Protein AF-0000000079908686 (afdb_homodimer)

Radius of gyration: 32.27 Å; Cα contacts (8 Å, |Δi|>4): 290; chains: 2; bounding box: 65×98×74 Å

Structure (mmCIF, N/CA/C/O backbone):
data_AF-0000000079908686-model_v1
#
loop_
_entity.id
_entity.type
_entity.pdbx_description
1 polymer 'Protein UXT'
#
loop_
_atom_site.group_PDB
_atom_site.id
_atom_site.type_symbol
_atom_site.label_atom_id
_atom_site.label_alt_id
_atom_site.label_comp_id
_atom_site.label_asym_id
_atom_site.label_entity_id
_atom_site.label_seq_id
_atom_site.pdbx_PDB_ins_code
_atom_site.Cartn_x
_atom_site.Cartn_y
_atom_site.Cartn_z
_atom_site.occupancy
_atom_site.B_iso_or_equiv
_atom_site.auth_seq_id
_atom_site.auth_comp_id
_atom_site.auth_asym_id
_atom_site.auth_atom_id
_atom_site.pdbx_PDB_model_num
ATOM 1 N N . MET A 1 1 ? -21 40.406 8.812 1 59.25 1 MET A N 1
ATOM 2 C CA . MET A 1 1 ? -20.359 40.062 7.547 1 59.25 1 MET A CA 1
ATOM 3 C C . MET A 1 1 ? -19.328 38.969 7.746 1 59.25 1 MET A C 1
ATOM 5 O O . MET A 1 1 ? -19.344 37.969 7.023 1 59.25 1 MET A O 1
ATOM 9 N N . TYR A 1 2 ? -18.578 39.125 8.758 1 63.78 2 TYR A N 1
ATOM 10 C CA . TYR A 1 2 ? -17.516 38.156 9.008 1 63.78 2 TYR A CA 1
ATOM 11 C C . TYR A 1 2 ? -18.094 36.781 9.344 1 63.78 2 TYR A C 1
ATOM 13 O O . TYR A 1 2 ? -17.594 35.75 8.875 1 63.78 2 TYR A O 1
ATOM 21 N N . SER A 1 3 ? -19.141 36.844 10.109 1 70.06 3 SER A N 1
ATOM 22 C CA . SER A 1 3 ? -19.75 35.594 10.547 1 70.06 3 SER A CA 1
ATOM 23 C C . SER A 1 3 ? -20.359 34.812 9.375 1 70.06 3 SER A C 1
ATOM 25 O O . SER A 1 3 ? -20.266 33.594 9.32 1 70.06 3 SER A O 1
ATOM 27 N N . VAL A 1 4 ? -20.859 35.562 8.406 1 69.38 4 VAL A N 1
ATOM 28 C CA . VAL A 1 4 ? -21.469 34.969 7.227 1 69.38 4 VAL A CA 1
ATOM 29 C C . VAL A 1 4 ? -20.406 34.344 6.34 1 69.38 4 VAL A C 1
ATOM 31 O O . VAL A 1 4 ? -20.594 33.25 5.805 1 69.38 4 VAL A O 1
ATOM 34 N N . LEU A 1 5 ? -19.297 35.062 6.312 1 71 5 LEU A N 1
ATOM 35 C CA . LEU A 1 5 ? -18.203 34.562 5.508 1 71 5 LEU A CA 1
ATOM 36 C C . LEU A 1 5 ? -17.656 33.281 6.086 1 71 5 LEU A C 1
ATOM 38 O O . LEU A 1 5 ? -17.359 32.312 5.344 1 71 5 LEU A O 1
ATOM 42 N N . VAL A 1 6 ? -17.625 33.281 7.383 1 74.12 6 VAL A N 1
ATOM 43 C CA . VAL A 1 6 ? -17.125 32.125 8.07 1 74.12 6 VAL A CA 1
ATOM 44 C C . VAL A 1 6 ? -18.078 30.938 7.863 1 74.12 6 VAL A C 1
ATOM 46 O O . VAL A 1 6 ? -17.641 29.812 7.602 1 74.12 6 VAL A O 1
ATOM 49 N N . LYS A 1 7 ? -19.328 31.203 7.977 1 74.75 7 LYS A N 1
ATOM 50 C CA . LYS A 1 7 ? -20.344 30.156 7.777 1 74.75 7 LYS A CA 1
ATOM 51 C C . LYS A 1 7 ? -20.297 29.625 6.352 1 74.75 7 LYS A C 1
ATOM 53 O O . LYS A 1 7 ? -20.406 28.406 6.137 1 74.75 7 LYS A O 1
ATOM 58 N N . ASP A 1 8 ? -20.078 30.531 5.477 1 79.06 8 ASP A N 1
ATOM 59 C CA . ASP A 1 8 ? -20 30.141 4.074 1 79.06 8 ASP A CA 1
ATOM 60 C C . ASP A 1 8 ? -18.797 29.234 3.828 1 79.06 8 ASP A C 1
ATOM 62 O O . ASP A 1 8 ? -18.906 28.219 3.143 1 79.06 8 ASP A O 1
ATOM 66 N N . LEU A 1 9 ? -17.781 29.641 4.488 1 84.19 9 LEU A N 1
ATOM 67 C CA . LEU A 1 9 ? -16.562 28.859 4.336 1 84.19 9 LEU A CA 1
ATOM 68 C C . LEU A 1 9 ? -16.75 27.453 4.914 1 84.19 9 LEU A C 1
ATOM 70 O O . LEU A 1 9 ? -16.297 26.469 4.328 1 84.19 9 LEU A O 1
ATOM 74 N N . THR A 1 10 ? -17.484 27.391 6.008 1 88.94 10 THR A N 1
ATOM 75 C CA . THR A 1 10 ? -17.734 26.109 6.652 1 88.94 10 THR A CA 1
ATOM 76 C C . THR A 1 10 ? -18.578 25.203 5.75 1 88.94 10 THR A C 1
ATOM 78 O O . THR A 1 10 ? -18.312 24 5.633 1 88.94 10 THR A O 1
ATOM 81 N N . TRP A 1 11 ? -19.516 25.75 5.047 1 89.19 11 TRP A N 1
ATOM 82 C CA . TRP A 1 11 ? -20.375 25 4.148 1 89.19 11 TRP A CA 1
ATOM 83 C C . TRP A 1 11 ? -19.609 24.516 2.922 1 89.19 11 TRP A C 1
ATOM 85 O O . TRP A 1 11 ? -19.797 23.391 2.465 1 89.19 11 TRP A O 1
ATOM 95 N N . ILE A 1 12 ? -18.781 25.359 2.516 1 87.88 12 ILE A N 1
ATOM 96 C CA . ILE A 1 12 ? -17.969 25.016 1.354 1 87.88 12 ILE A CA 1
ATOM 97 C C . ILE A 1 12 ? -17.031 23.859 1.706 1 87.88 12 ILE A C 1
ATOM 99 O O . ILE A 1 12 ? -16.906 22.891 0.94 1 87.88 12 ILE A O 1
ATOM 103 N N . LEU A 1 13 ? -16.469 23.938 2.918 1 91.38 13 LEU A N 1
ATOM 104 C CA . LEU A 1 13 ? -15.594 22.875 3.377 1 91.38 13 LEU A CA 1
ATOM 105 C C . LEU A 1 13 ? -16.375 21.578 3.555 1 91.38 13 LEU A C 1
ATOM 107 O O . LEU A 1 13 ? -15.867 20.5 3.232 1 91.38 13 LEU A O 1
ATOM 111 N N . ARG A 1 14 ? -17.578 21.75 4.023 1 93 14 ARG A N 1
ATOM 112 C CA . ARG A 1 14 ? -18.422 20.562 4.191 1 93 14 ARG A CA 1
ATOM 113 C C . ARG A 1 14 ? -18.734 19.922 2.846 1 93 14 ARG A C 1
ATOM 115 O O . ARG A 1 14 ? -18.672 18.703 2.705 1 93 14 ARG A O 1
ATOM 122 N N . ALA A 1 15 ? -19.031 20.703 1.88 1 92.88 15 ALA A N 1
ATOM 123 C CA . ALA A 1 15 ? -19.312 20.203 0.536 1 92.88 15 ALA A CA 1
ATOM 124 C C . ALA A 1 15 ? -18.094 19.469 -0.041 1 92.88 15 ALA A C 1
ATOM 126 O O . ALA A 1 15 ? -18.234 18.422 -0.666 1 92.88 15 ALA A O 1
ATOM 127 N N . GLN A 1 16 ? -16.984 20.016 0.271 1 93.88 16 GLN A N 1
ATOM 128 C CA . GLN A 1 16 ? -15.742 19.406 -0.21 1 93.88 16 GLN A CA 1
ATOM 129 C C . GLN A 1 16 ? -15.508 18.047 0.442 1 93.88 16 GLN A C 1
ATOM 131 O O . GLN A 1 16 ? -15.086 17.109 -0.223 1 93.88 16 GLN A O 1
ATOM 136 N N . LYS A 1 17 ? -15.758 18.016 1.697 1 96.31 17 LYS A N 1
ATOM 137 C CA . LYS A 1 17 ? -15.602 16.75 2.416 1 96.31 17 LYS A CA 1
ATOM 138 C C . LYS A 1 17 ? -16.516 15.68 1.848 1 96.31 17 LYS A C 1
ATOM 140 O O . LYS A 1 17 ? -16.125 14.523 1.717 1 96.31 17 LYS A O 1
ATOM 145 N N . VAL A 1 18 ? -17.703 16.047 1.497 1 96.25 18 VAL A N 1
ATOM 146 C CA . VAL A 1 18 ? -18.688 15.125 0.926 1 96.25 18 VAL A CA 1
ATOM 147 C C . VAL A 1 18 ? -18.188 14.633 -0.435 1 96.25 18 VAL A C 1
ATOM 149 O O . VAL A 1 18 ? -18.281 13.445 -0.74 1 96.25 18 VAL A O 1
ATOM 152 N N . LEU A 1 19 ? -17.672 15.484 -1.183 1 95.19 19 LEU A N 1
ATOM 153 C CA . LEU A 1 19 ? -17.156 15.133 -2.502 1 95.19 19 LEU A CA 1
ATOM 154 C C . LEU A 1 19 ? -15.93 14.227 -2.385 1 95.19 19 LEU A C 1
ATOM 156 O O . LEU A 1 19 ? -15.773 13.289 -3.174 1 95.19 19 LEU A O 1
ATOM 160 N N . ASP A 1 20 ? -15.125 14.531 -1.376 1 97 20 ASP A N 1
ATOM 161 C CA . ASP A 1 20 ? -13.977 13.664 -1.124 1 97 20 ASP A CA 1
ATOM 162 C C . ASP A 1 20 ? -14.422 12.25 -0.774 1 97 20 ASP A C 1
ATOM 164 O O . ASP A 1 20 ? -13.82 11.273 -1.229 1 97 20 ASP A O 1
ATOM 168 N N . HIS A 1 21 ? -15.406 12.211 -0.009 1 97.31 21 HIS A N 1
ATOM 169 C CA . HIS A 1 21 ? -15.953 10.906 0.357 1 97.31 21 HIS A CA 1
ATOM 170 C C . HIS A 1 21 ? -16.5 10.172 -0.865 1 97.31 21 HIS A C 1
ATOM 172 O O . HIS A 1 21 ? -16.234 8.984 -1.043 1 97.31 21 HIS A O 1
ATOM 178 N N . ARG A 1 22 ? -17.188 10.891 -1.655 1 97.06 22 ARG A N 1
ATOM 179 C CA . ARG A 1 22 ? -17.734 10.32 -2.883 1 97.06 22 ARG A CA 1
ATOM 180 C C . ARG A 1 22 ? -16.609 9.773 -3.773 1 97.06 22 ARG A C 1
ATOM 182 O O . ARG A 1 22 ? -16.75 8.688 -4.344 1 97.06 22 ARG A O 1
ATOM 189 N N . ASP A 1 23 ? -15.57 10.477 -3.906 1 96.75 23 ASP A N 1
ATOM 190 C CA . ASP A 1 23 ? -14.438 10.062 -4.727 1 96.75 23 ASP A CA 1
ATOM 191 C C . ASP A 1 23 ? -13.82 8.773 -4.191 1 96.75 23 ASP A C 1
ATOM 193 O O . ASP A 1 23 ? -13.414 7.902 -4.965 1 96.75 23 ASP A O 1
ATOM 197 N N . LYS A 1 24 ? -13.75 8.672 -2.893 1 97.94 24 LYS A N 1
ATOM 198 C CA . LYS A 1 24 ? -13.258 7.434 -2.291 1 97.94 24 LYS A CA 1
ATOM 199 C C . LYS A 1 24 ? -14.148 6.25 -2.652 1 97.94 24 LYS A C 1
ATOM 201 O O . LYS A 1 24 ? -13.664 5.148 -2.896 1 97.94 24 LYS A O 1
ATOM 206 N N . VAL A 1 25 ? -15.383 6.484 -2.732 1 97.75 25 VAL A N 1
ATOM 207 C CA . VAL A 1 25 ? -16.344 5.449 -3.105 1 97.75 25 VAL A CA 1
ATOM 208 C C . VAL A 1 25 ? -16.125 5.035 -4.559 1 97.75 25 VAL A C 1
ATOM 210 O O . VAL A 1 25 ? -16.125 3.844 -4.879 1 97.75 25 VAL A O 1
ATOM 213 N N . TYR A 1 26 ? -15.859 5.984 -5.375 1 96.56 26 TYR A N 1
ATOM 214 C CA . TYR A 1 26 ? -15.594 5.699 -6.781 1 96.56 26 TYR A CA 1
ATOM 215 C C . TYR A 1 26 ? -14.32 4.875 -6.941 1 96.56 26 TYR A C 1
ATOM 217 O O . TYR A 1 26 ? -14.25 3.992 -7.801 1 96.56 26 TYR A O 1
ATOM 225 N N . GLU A 1 27 ? -13.422 5.184 -6.145 1 97.44 27 GLU A N 1
ATOM 226 C CA . GLU A 1 27 ? -12.188 4.402 -6.172 1 97.44 27 GLU A CA 1
ATOM 227 C C . GLU A 1 27 ? -12.453 2.939 -5.82 1 97.44 27 GLU A C 1
ATOM 229 O O . GLU A 1 27 ? -11.914 2.033 -6.457 1 97.44 27 GLU A O 1
ATOM 234 N N . GLN A 1 28 ? -13.266 2.754 -4.844 1 97.25 28 GLN A N 1
ATOM 235 C CA . GLN A 1 28 ? -13.633 1.397 -4.445 1 97.25 28 GLN A CA 1
ATOM 236 C C . GLN A 1 28 ? -14.398 0.687 -5.559 1 97.25 28 GLN A C 1
ATOM 238 O O . GLN A 1 28 ? -14.133 -0.478 -5.859 1 97.25 28 GLN A O 1
ATOM 243 N N . LEU A 1 29 ? -15.258 1.367 -6.168 1 97.69 29 LEU A N 1
ATOM 244 C CA . LEU A 1 29 ? -16.047 0.799 -7.254 1 97.69 29 LEU A CA 1
ATOM 245 C C . LEU A 1 29 ? -15.148 0.366 -8.406 1 97.69 29 LEU A C 1
ATOM 247 O O . LEU A 1 29 ? -15.359 -0.689 -9.008 1 97.69 29 LEU A O 1
ATOM 251 N N . ALA A 1 30 ? -14.188 1.176 -8.633 1 97.5 30 ALA A N 1
ATOM 252 C CA . ALA A 1 30 ? -13.242 0.849 -9.695 1 97.5 30 ALA A CA 1
ATOM 253 C C . ALA A 1 30 ? -12.492 -0.442 -9.383 1 97.5 30 ALA A C 1
ATOM 255 O O . ALA A 1 30 ? -12.266 -1.268 -10.273 1 97.5 30 ALA A O 1
ATOM 256 N N . LYS A 1 31 ? -12.164 -0.636 -8.203 1 97.44 31 LYS A N 1
ATOM 257 C CA . LYS A 1 31 ? -11.461 -1.848 -7.793 1 97.44 31 LYS A CA 1
ATOM 258 C C . LYS A 1 31 ? -12.352 -3.078 -7.949 1 97.44 31 LYS A C 1
ATOM 260 O O . LYS A 1 31 ? -11.891 -4.125 -8.414 1 97.44 31 LYS A O 1
ATOM 265 N N . TYR A 1 32 ? -13.539 -2.92 -7.625 1 97.5 32 TYR A N 1
ATOM 266 C CA . TYR A 1 32 ? -14.469 -4.039 -7.758 1 97.5 32 TYR A CA 1
ATOM 267 C C . TYR A 1 32 ? -14.719 -4.367 -9.227 1 97.5 32 TYR A C 1
ATOM 269 O O . TYR A 1 32 ? -14.906 -5.535 -9.586 1 97.5 32 TYR A O 1
ATOM 277 N N . LEU A 1 33 ? -14.781 -3.375 -10.031 1 97.38 33 LEU A N 1
ATOM 278 C CA . LEU A 1 33 ? -14.938 -3.604 -11.461 1 97.38 33 LEU A CA 1
ATOM 279 C C . LEU A 1 33 ? -13.75 -4.379 -12.023 1 97.38 33 LEU A C 1
ATOM 281 O O . LEU A 1 33 ? -13.93 -5.309 -12.812 1 97.38 33 LEU A O 1
ATOM 285 N N . GLN A 1 34 ? -12.594 -4.004 -11.633 1 96.62 34 GLN A N 1
ATOM 286 C CA . GLN A 1 34 ? -11.391 -4.719 -12.055 1 96.62 34 GLN A CA 1
ATOM 287 C C . GLN A 1 34 ? -11.43 -6.176 -11.609 1 96.62 34 GLN A C 1
ATOM 289 O O . GLN A 1 34 ? -11.117 -7.078 -12.391 1 96.62 34 GLN A O 1
ATOM 294 N N . LEU A 1 35 ? -11.836 -6.352 -10.383 1 96.56 35 LEU A N 1
ATOM 295 C CA . LEU A 1 35 ? -11.93 -7.699 -9.836 1 96.56 35 LEU A CA 1
ATOM 296 C C . LEU A 1 35 ? -12.945 -8.531 -10.617 1 96.56 35 LEU A C 1
ATOM 298 O O . LEU A 1 35 ? -12.695 -9.695 -10.922 1 96.56 35 LEU A O 1
ATOM 302 N N . ARG A 1 36 ? -14.055 -7.953 -10.93 1 96.81 36 ARG A N 1
ATOM 303 C CA . ARG A 1 36 ? -15.078 -8.625 -11.711 1 96.81 36 ARG A CA 1
ATOM 304 C C . ARG A 1 36 ? -14.523 -9.125 -13.039 1 96.81 36 ARG A C 1
ATOM 306 O O . ARG A 1 36 ? -14.734 -10.273 -13.422 1 96.81 36 ARG A O 1
ATOM 313 N N . ASN A 1 37 ? -13.789 -8.281 -13.703 1 95.5 37 ASN A N 1
ATOM 314 C CA . ASN A 1 37 ? -13.18 -8.641 -14.977 1 95.5 37 ASN A CA 1
ATOM 315 C C . ASN A 1 37 ? -12.219 -9.812 -14.836 1 95.5 37 ASN A C 1
ATOM 317 O O . ASN A 1 37 ? -12.188 -10.711 -15.68 1 95.5 37 ASN A O 1
ATOM 321 N N . VAL A 1 38 ? -11.477 -9.789 -13.758 1 91.75 38 VAL A N 1
ATOM 322 C CA . VAL A 1 38 ? -10.5 -10.852 -13.516 1 91.75 38 VAL A CA 1
ATOM 323 C C . VAL A 1 38 ? -11.227 -12.18 -13.289 1 91.75 38 VAL A C 1
ATOM 325 O O . VAL A 1 38 ? -10.836 -13.203 -13.859 1 91.75 38 VAL A O 1
ATOM 328 N N . ILE A 1 39 ? -12.266 -12.164 -12.539 1 93 39 ILE A N 1
ATOM 329 C CA . ILE A 1 39 ? -12.992 -13.383 -12.211 1 93 39 ILE A CA 1
ATOM 330 C C . ILE A 1 39 ? -13.695 -13.914 -13.453 1 93 39 ILE A C 1
ATOM 332 O O . ILE A 1 39 ? -13.742 -15.125 -13.672 1 93 39 ILE A O 1
ATOM 336 N N . GLU A 1 40 ? -14.18 -13.07 -14.242 1 93.12 40 GLU A N 1
ATOM 337 C CA . GLU A 1 40 ? -14.812 -13.484 -15.492 1 93.12 40 GLU A CA 1
ATOM 338 C C . GLU A 1 40 ? -13.805 -14.164 -16.422 1 93.12 40 GLU A C 1
ATOM 340 O O . GLU A 1 40 ? -14.133 -15.141 -17.094 1 93.12 40 GLU A O 1
ATOM 345 N N . ARG A 1 41 ? -12.609 -13.664 -16.391 1 88.94 41 ARG A N 1
ATOM 346 C CA . ARG A 1 41 ? -11.547 -14.297 -17.172 1 88.94 41 ARG A CA 1
ATOM 347 C C . ARG A 1 41 ? -11.211 -15.68 -16.625 1 88.94 41 ARG A C 1
ATOM 349 O O . ARG A 1 41 ? -10.953 -16.609 -17.375 1 88.94 41 ARG A O 1
ATOM 356 N N . LEU A 1 42 ? -11.266 -15.75 -15.305 1 87.44 42 LEU A N 1
ATOM 357 C CA . LEU A 1 42 ? -11.016 -17.031 -14.656 1 87.44 42 LEU A CA 1
ATOM 358 C C . LEU A 1 42 ? -12.062 -18.062 -15.062 1 87.44 42 LEU A C 1
ATOM 360 O O . LEU A 1 42 ? -11.758 -19.25 -15.203 1 87.44 42 LEU A O 1
ATOM 364 N N . GLN A 1 43 ? -13.227 -17.625 -15.289 1 88.06 43 GLN A N 1
ATOM 365 C CA . GLN A 1 43 ? -14.32 -18.516 -15.656 1 88.06 43 GLN A CA 1
ATOM 366 C C . GLN A 1 43 ? -14.141 -19.047 -17.078 1 88.06 43 GLN A C 1
ATOM 368 O O . GLN A 1 43 ? -14.562 -20.172 -17.391 1 88.06 43 GLN A O 1
ATOM 373 N N . GLU A 1 44 ? -13.523 -18.266 -17.875 1 85.88 44 GLU A N 1
ATOM 374 C CA . GLU A 1 44 ? -13.438 -18.578 -19.297 1 85.88 44 GLU A CA 1
ATOM 375 C C . GLU A 1 44 ? -12.172 -19.359 -19.609 1 85.88 44 GLU A C 1
ATOM 377 O O . GLU A 1 44 ? -12.125 -20.125 -20.578 1 85.88 44 GLU A O 1
ATOM 382 N N . ALA A 1 45 ? -11.18 -19.156 -18.766 1 76.06 45 ALA A N 1
ATOM 383 C CA . ALA A 1 45 ? -9.867 -19.703 -19.094 1 76.06 45 ALA A CA 1
ATOM 384 C C . ALA A 1 45 ? -9.602 -21 -18.344 1 76.06 45 ALA A C 1
ATOM 386 O O . ALA A 1 45 ? -10.203 -21.25 -17.297 1 76.06 45 ALA A O 1
ATOM 387 N N . LYS A 1 46 ? -8.828 -21.875 -19.016 1 75.06 46 LYS A N 1
ATOM 388 C CA . LYS A 1 46 ? -8.297 -23.016 -18.281 1 75.06 46 LYS A CA 1
ATOM 389 C C . LYS A 1 46 ? -7.281 -22.562 -17.234 1 75.06 46 LYS A C 1
ATOM 391 O O . LYS A 1 46 ? -6.523 -21.625 -17.453 1 75.06 46 LYS A O 1
ATOM 396 N N . PRO A 1 47 ? -7.426 -23.172 -16.047 1 65.56 47 PRO A N 1
ATOM 397 C CA . PRO A 1 47 ? -6.5 -22.812 -14.977 1 65.56 47 PRO A CA 1
ATOM 398 C C . PRO A 1 47 ? -5.051 -22.75 -15.445 1 65.56 47 PRO A C 1
ATOM 400 O O . PRO A 1 47 ? -4.309 -21.844 -15.031 1 65.56 47 PRO A O 1
ATOM 403 N N . SER A 1 48 ? -4.664 -23.656 -16.297 1 66 48 SER A N 1
ATOM 404 C CA . SER A 1 48 ? -3.279 -23.75 -16.75 1 66 48 SER A CA 1
ATOM 405 C C . SER A 1 48 ? -2.904 -22.562 -17.641 1 66 48 SER A C 1
ATOM 407 O O . SER A 1 48 ? -1.722 -22.312 -17.875 1 66 48 SER A O 1
ATOM 409 N N . GLU A 1 49 ? -3.887 -21.828 -17.906 1 67.88 49 GLU A N 1
ATOM 410 C CA . GLU A 1 49 ? -3.672 -20.75 -18.875 1 67.88 49 GLU A CA 1
ATOM 411 C C . GLU A 1 49 ? -3.623 -19.391 -18.172 1 67.88 49 GLU A C 1
ATOM 413 O O . GLU A 1 49 ? -3.367 -18.359 -18.812 1 67.88 49 GLU A O 1
ATOM 418 N N . LEU A 1 50 ? -3.791 -19.516 -16.938 1 79.75 50 LEU A N 1
ATOM 419 C CA . LEU A 1 50 ? -3.844 -18.234 -16.234 1 79.75 50 LEU A CA 1
ATOM 420 C C . LEU A 1 50 ? -2.561 -17.984 -15.453 1 79.75 50 LEU A C 1
ATOM 422 O O . LEU A 1 50 ? -2.402 -18.5 -14.344 1 79.75 50 LEU A O 1
ATOM 426 N N . TYR A 1 51 ? -1.705 -17.172 -16.125 1 82.12 51 TYR A N 1
ATOM 427 C CA . TYR A 1 51 ? -0.426 -16.812 -15.531 1 82.12 51 TYR A CA 1
ATOM 428 C C . TYR A 1 51 ? -0.561 -15.555 -14.68 1 82.12 51 TYR A C 1
ATOM 430 O O . TYR A 1 51 ? -1.246 -14.602 -15.062 1 82.12 51 TYR A O 1
ATOM 438 N N . MET A 1 52 ? -0.037 -15.711 -13.477 1 84.62 52 MET A N 1
ATOM 439 C CA . MET A 1 52 ? -0.031 -14.555 -12.586 1 84.62 52 MET A CA 1
ATOM 440 C C . MET A 1 52 ? 1.336 -14.383 -11.93 1 84.62 52 MET A C 1
ATOM 442 O O . MET A 1 52 ? 2.094 -15.344 -11.797 1 84.62 52 MET A O 1
ATOM 446 N N . GLN A 1 53 ? 1.557 -13.141 -11.688 1 84.69 53 GLN A N 1
ATOM 447 C CA . GLN A 1 53 ? 2.803 -12.867 -10.977 1 84.69 53 GLN A CA 1
ATOM 448 C C . GLN A 1 53 ? 2.545 -12.586 -9.5 1 84.69 53 GLN A C 1
ATOM 450 O O . GLN A 1 53 ? 1.608 -11.859 -9.156 1 84.69 53 GLN A O 1
ATOM 455 N N . VAL A 1 54 ? 3.348 -13.25 -8.695 1 88 54 VAL A N 1
ATOM 456 C CA . VAL A 1 54 ? 3.277 -13.031 -7.254 1 88 54 VAL A CA 1
ATOM 457 C C . VAL A 1 54 ? 4.438 -12.148 -6.801 1 88 54 VAL A C 1
ATOM 459 O O . VAL A 1 54 ? 5.594 -12.406 -7.152 1 88 54 VAL A O 1
ATOM 462 N N . ASP A 1 55 ? 4.004 -11.172 -6.07 1 90.75 55 ASP A N 1
ATOM 463 C CA . ASP A 1 55 ? 5 -10.281 -5.488 1 90.75 55 ASP A CA 1
ATOM 464 C C . ASP A 1 55 ? 5.629 -10.891 -4.242 1 90.75 55 ASP A C 1
ATOM 466 O O . ASP A 1 55 ? 4.945 -11.125 -3.244 1 90.75 55 ASP A O 1
ATOM 470 N N . LEU A 1 56 ? 6.918 -11.102 -4.305 1 90.25 56 LEU A N 1
ATOM 471 C CA . LEU A 1 56 ? 7.629 -11.688 -3.174 1 90.25 56 LEU A CA 1
ATOM 472 C C . LEU A 1 56 ? 8.141 -10.602 -2.23 1 90.25 56 LEU A C 1
ATOM 474 O O . LEU A 1 56 ? 8.648 -10.906 -1.146 1 90.25 56 LEU A O 1
ATOM 478 N N . GLY A 1 57 ? 8.031 -9.398 -2.729 1 91.88 57 GLY A N 1
ATOM 479 C CA . GLY A 1 57 ? 8.602 -8.273 -1.996 1 91.88 57 GLY A CA 1
ATOM 480 C C . GLY A 1 57 ? 9.867 -7.727 -2.627 1 91.88 57 GLY A C 1
ATOM 481 O O . GLY A 1 57 ? 10.516 -8.414 -3.422 1 91.88 57 GLY A O 1
ATOM 482 N N . CYS A 1 58 ? 10.109 -6.422 -2.314 1 94.25 58 CYS A N 1
ATOM 483 C CA . CYS A 1 58 ? 11.336 -5.777 -2.754 1 94.25 58 CYS A CA 1
ATOM 484 C C . CYS A 1 58 ? 11.438 -5.766 -4.273 1 94.25 58 CYS A C 1
ATOM 486 O O . CYS A 1 58 ? 12.531 -5.898 -4.832 1 94.25 58 CYS A O 1
ATOM 488 N N . ASN A 1 59 ? 10.266 -5.785 -4.957 1 92.88 59 ASN A N 1
ATOM 489 C CA . ASN A 1 59 ? 10.125 -5.703 -6.41 1 92.88 59 ASN A CA 1
ATOM 490 C C . ASN A 1 59 ? 10.547 -7.004 -7.086 1 92.88 59 ASN A C 1
ATOM 492 O O . ASN A 1 59 ? 10.914 -7.008 -8.266 1 92.88 59 ASN A O 1
ATOM 496 N N . PHE A 1 60 ? 10.578 -8.008 -6.297 1 94.06 60 PHE A N 1
ATOM 497 C CA . PHE A 1 60 ? 10.82 -9.328 -6.863 1 94.06 60 PHE A CA 1
ATOM 498 C C . PHE A 1 60 ? 9.508 -10.062 -7.105 1 94.06 60 PHE A C 1
ATOM 500 O O . PHE A 1 60 ? 8.594 -10 -6.281 1 94.06 60 PHE A O 1
ATOM 507 N N . PHE A 1 61 ? 9.461 -10.883 -8.219 1 92.56 61 PHE A N 1
ATOM 508 C CA . PHE A 1 61 ? 8.25 -11.586 -8.609 1 92.56 61 PHE A CA 1
ATOM 509 C C . PHE A 1 61 ? 8.57 -13 -9.078 1 92.56 61 PHE A C 1
ATOM 511 O O . PHE A 1 61 ? 9.68 -13.273 -9.539 1 92.56 61 PHE A O 1
ATOM 518 N N . VAL A 1 62 ? 7.59 -13.859 -8.953 1 90.81 62 VAL A N 1
ATOM 519 C CA . VAL A 1 62 ? 7.668 -15.195 -9.531 1 90.81 62 VAL A CA 1
ATOM 520 C C . VAL A 1 62 ? 6.41 -15.477 -10.359 1 90.81 62 VAL A C 1
ATOM 522 O O . VAL A 1 62 ? 5.328 -14.984 -10.039 1 90.81 62 VAL A O 1
ATOM 525 N N . ASP A 1 63 ? 6.656 -16.234 -11.414 1 88 63 ASP A N 1
ATOM 526 C CA . ASP A 1 63 ? 5.516 -16.656 -12.219 1 88 63 ASP A CA 1
ATOM 527 C C . ASP A 1 63 ? 4.777 -17.812 -11.547 1 88 63 ASP A C 1
ATOM 529 O O . ASP A 1 63 ? 5.402 -18.75 -11.039 1 88 63 ASP A O 1
ATOM 533 N N . THR A 1 64 ? 3.49 -17.594 -11.523 1 87.88 64 THR A N 1
ATOM 534 C CA . THR A 1 64 ? 2.648 -18.656 -10.977 1 87.88 64 THR A CA 1
ATOM 535 C C . THR A 1 64 ? 1.48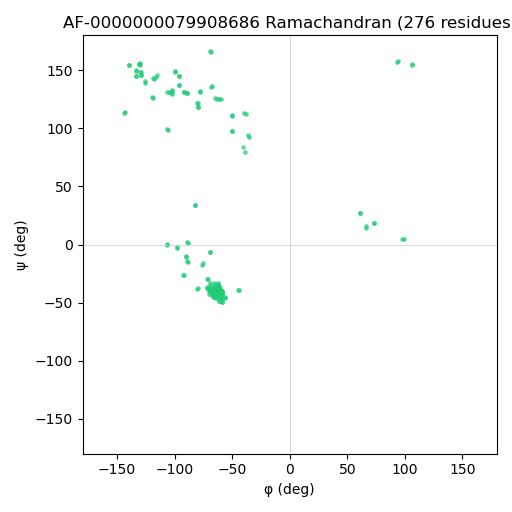 -18.953 -11.914 1 87.88 64 THR A C 1
ATOM 537 O O . THR A 1 64 ? 1.17 -18.156 -12.797 1 87.88 64 THR A O 1
ATOM 540 N N . VAL A 1 65 ? 0.992 -20.172 -11.789 1 85.44 65 VAL A N 1
ATOM 541 C CA . VAL A 1 65 ? -0.235 -20.547 -12.477 1 85.44 65 VAL A CA 1
ATOM 542 C C . VAL A 1 65 ? -1.329 -20.859 -11.461 1 85.44 65 VAL A C 1
ATOM 544 O O . VAL A 1 65 ? -1.042 -21.328 -10.352 1 85.44 65 VAL A O 1
ATOM 547 N N . VAL A 1 66 ? -2.529 -20.516 -11.875 1 84 66 VAL A N 1
ATOM 548 C CA . VAL A 1 66 ? -3.66 -20.797 -11 1 84 66 VAL A CA 1
ATOM 549 C C . VAL A 1 66 ? -3.818 -22.297 -10.828 1 84 66 VAL A C 1
ATOM 551 O O . VAL A 1 66 ? -3.83 -23.047 -11.812 1 84 66 VAL A O 1
ATOM 554 N N . SER A 1 67 ? -3.844 -22.734 -9.562 1 82.31 67 SER A N 1
ATOM 555 C CA . SER A 1 67 ? -3.918 -24.156 -9.281 1 82.31 67 SER A CA 1
ATOM 556 C C . SER A 1 67 ? -5.348 -24.672 -9.414 1 82.31 67 SER A C 1
ATOM 558 O O . SER A 1 67 ? -5.562 -25.828 -9.805 1 82.31 67 SER A O 1
ATOM 560 N N . ASP A 1 68 ? -6.285 -23.859 -8.984 1 80.19 68 ASP A N 1
ATOM 561 C CA . ASP A 1 68 ? -7.699 -24.219 -9.031 1 80.19 68 ASP A CA 1
ATOM 562 C C . ASP A 1 68 ? -8.57 -23.016 -9.359 1 80.19 68 ASP A C 1
ATOM 564 O O . ASP A 1 68 ? -8.672 -22.078 -8.562 1 80.19 68 ASP A O 1
ATOM 568 N N . THR A 1 69 ? -9.18 -23.125 -10.555 1 79.19 69 THR A N 1
ATOM 569 C CA . THR A 1 69 ? -9.977 -21.984 -11.008 1 79.19 69 THR A CA 1
ATOM 570 C C . THR A 1 69 ? -11.414 -22.109 -10.516 1 79.19 69 THR A C 1
ATOM 572 O O . THR A 1 69 ? -12.258 -21.266 -10.812 1 79.19 69 THR A O 1
ATOM 575 N N . SER A 1 70 ? -11.688 -23.125 -9.781 1 83.19 70 SER A N 1
ATOM 576 C CA . SER A 1 70 ? -13.086 -23.312 -9.406 1 83.19 70 SER A CA 1
ATOM 577 C C . SER A 1 70 ? -13.422 -22.594 -8.109 1 83.19 70 SER A C 1
ATOM 579 O O . SER A 1 70 ? -14.594 -22.406 -7.785 1 83.19 70 SER A O 1
ATOM 581 N N . ARG A 1 71 ? -12.242 -22.219 -7.445 1 86.75 71 ARG A N 1
ATOM 582 C CA . ARG A 1 71 ? -12.5 -21.609 -6.145 1 86.75 71 ARG A CA 1
ATOM 583 C C . ARG A 1 71 ? -11.68 -20.344 -5.965 1 86.75 71 ARG A C 1
ATOM 585 O O . ARG A 1 71 ? -10.578 -20.234 -6.508 1 86.75 71 ARG A O 1
ATOM 592 N N . ILE A 1 72 ? -12.273 -19.391 -5.281 1 92.06 72 ILE A N 1
ATOM 593 C CA . ILE A 1 72 ? -11.633 -18.141 -4.895 1 92.06 72 ILE A CA 1
ATOM 594 C C . ILE A 1 72 ? -11.867 -17.891 -3.406 1 92.06 72 ILE A C 1
ATOM 596 O O . ILE A 1 72 ? -12.844 -18.359 -2.828 1 92.06 72 ILE A O 1
ATOM 600 N N . TYR A 1 73 ? -10.93 -17.109 -2.83 1 93.44 73 TYR A N 1
ATOM 601 C CA . TYR A 1 73 ? -10.984 -16.906 -1.388 1 93.44 73 TYR A CA 1
ATOM 602 C C . TYR A 1 73 ? -11.18 -15.43 -1.061 1 93.44 73 TYR A C 1
ATOM 604 O O . TYR A 1 73 ? -10.641 -14.555 -1.751 1 93.44 73 TYR A O 1
ATOM 612 N N . VAL A 1 74 ? -11.938 -15.211 -0.051 1 94.06 74 VAL A N 1
ATOM 613 C CA . VAL A 1 74 ? -12.148 -13.852 0.438 1 94.06 74 VAL A CA 1
ATOM 614 C C . VAL A 1 74 ? -11.672 -13.742 1.885 1 94.06 74 VAL A C 1
ATOM 616 O O . VAL A 1 74 ? -12.062 -14.547 2.734 1 94.06 74 VAL A O 1
ATOM 619 N N . ALA A 1 75 ? -10.789 -12.742 2.145 1 92.25 75 ALA A N 1
ATOM 620 C CA . ALA A 1 75 ? -10.328 -12.5 3.51 1 92.25 75 ALA A CA 1
ATOM 621 C C . ALA A 1 75 ? -11.359 -11.695 4.297 1 92.25 75 ALA A C 1
ATOM 623 O O . ALA A 1 75 ? -11.711 -10.578 3.912 1 92.25 75 ALA A O 1
ATOM 624 N N . LEU A 1 76 ? -11.812 -12.203 5.352 1 87.25 76 LEU A N 1
ATOM 625 C CA . LEU A 1 76 ? -12.812 -11.555 6.184 1 87.25 76 LEU A CA 1
ATOM 626 C C . LEU A 1 76 ? -12.164 -10.836 7.359 1 87.25 76 LEU A C 1
ATOM 628 O O . LEU A 1 76 ? -12.836 -10.133 8.117 1 87.25 76 LEU A O 1
ATOM 632 N N . GLY A 1 77 ? -10.891 -10.984 7.441 1 83.19 77 GLY A N 1
ATOM 633 C CA . GLY A 1 77 ? -10.188 -10.414 8.578 1 83.19 77 GLY A CA 1
ATOM 634 C C . GLY A 1 77 ? -9.992 -11.398 9.719 1 83.19 77 GLY A C 1
ATOM 635 O O . GLY A 1 77 ? -10.656 -12.43 9.766 1 83.19 77 GLY A O 1
ATOM 636 N N . TYR A 1 78 ? -9 -11.188 10.617 1 82.38 78 TYR A N 1
ATOM 637 C CA . TYR A 1 78 ? -8.68 -11.93 11.836 1 82.38 78 TYR A CA 1
ATOM 638 C C . TYR A 1 78 ? -8.219 -13.344 11.5 1 82.38 78 TYR A C 1
ATOM 640 O O . TYR A 1 78 ? -8.422 -14.273 12.289 1 82.38 78 TYR A O 1
ATOM 648 N N . GLY A 1 79 ? -7.898 -13.531 10.289 1 81.56 79 GLY A N 1
ATOM 649 C CA . GLY A 1 79 ? -7.32 -14.805 9.875 1 81.56 79 GLY A CA 1
ATOM 650 C C . GLY A 1 79 ? -8.336 -15.75 9.266 1 81.56 79 GLY A C 1
ATOM 651 O O . GLY A 1 79 ? -8.039 -16.922 9.031 1 81.56 79 GLY A O 1
ATOM 652 N N . PHE A 1 80 ? -9.555 -15.211 9.125 1 87 80 PHE A N 1
ATOM 653 C CA . PHE A 1 80 ? -10.594 -16.047 8.547 1 87 80 PHE A CA 1
ATOM 654 C C . PHE A 1 80 ? -10.719 -15.789 7.047 1 87 80 PHE A C 1
ATOM 656 O O . PHE A 1 80 ? -10.672 -14.641 6.605 1 87 80 PHE A O 1
ATOM 663 N N . PHE A 1 81 ? -10.875 -16.953 6.297 1 89.19 81 PHE A N 1
ATOM 664 C CA . PHE A 1 81 ? -11.086 -16.891 4.855 1 89.19 81 PHE A CA 1
ATOM 665 C C . PHE A 1 81 ? -12.344 -17.656 4.461 1 89.19 81 PHE A C 1
ATOM 667 O O . PHE A 1 81 ? -12.625 -18.719 5.02 1 89.19 81 PHE A O 1
ATOM 674 N N . LEU A 1 82 ? -13.078 -17.125 3.547 1 91.81 82 LEU A N 1
ATOM 675 C CA . LEU A 1 82 ? -14.242 -17.781 2.949 1 91.81 82 LEU A CA 1
ATOM 676 C C . LEU A 1 82 ? -13.93 -18.25 1.532 1 91.81 82 LEU A C 1
ATOM 678 O O . LEU A 1 82 ? -13.336 -17.516 0.745 1 91.81 82 LEU A O 1
ATOM 682 N N . GLU A 1 83 ? -14.305 -19.516 1.36 1 93.44 83 GLU A N 1
ATOM 683 C CA . GLU A 1 83 ? -14.18 -20.062 0.009 1 93.44 83 GLU A CA 1
ATOM 684 C C . GLU A 1 83 ? -15.469 -19.875 -0.784 1 93.44 83 GLU A C 1
ATOM 686 O O . GLU A 1 83 ? -16.562 -20.172 -0.291 1 93.44 83 GLU A O 1
ATOM 691 N N . LEU A 1 84 ? -15.352 -19.375 -1.986 1 95.12 84 LEU A N 1
ATOM 692 C CA . LEU A 1 84 ? -16.484 -19.156 -2.867 1 95.12 84 LEU A CA 1
ATOM 693 C C . LEU A 1 84 ? -16.234 -19.75 -4.25 1 95.12 84 LEU A C 1
ATOM 695 O O . LEU A 1 84 ? -15.086 -19.859 -4.676 1 95.12 84 LEU A O 1
ATOM 699 N N . THR A 1 85 ? -17.297 -20.188 -4.883 1 93.44 85 THR A N 1
ATOM 700 C CA . THR A 1 85 ? -17.203 -20.422 -6.324 1 93.44 85 THR A CA 1
ATOM 701 C C . THR A 1 85 ? -17.078 -19.094 -7.07 1 93.44 85 THR A C 1
ATOM 703 O O . THR A 1 85 ? -17.328 -18.031 -6.504 1 93.44 85 THR A O 1
ATOM 706 N N . LEU A 1 86 ? -16.734 -19.125 -8.289 1 93.31 86 LEU A N 1
ATOM 707 C CA . LEU A 1 86 ? -16.609 -17.922 -9.094 1 93.31 86 LEU A CA 1
ATOM 708 C C . LEU A 1 86 ? -17.953 -17.234 -9.25 1 93.31 86 LEU A C 1
ATOM 710 O O . LEU A 1 86 ? -18.047 -16 -9.234 1 93.31 86 LEU A O 1
ATOM 714 N N . ALA A 1 87 ? -19 -18.031 -9.375 1 94.25 87 ALA A N 1
ATOM 715 C CA . ALA A 1 87 ? -20.359 -17.484 -9.492 1 94.25 87 ALA A CA 1
ATOM 716 C C . ALA A 1 87 ? -20.766 -16.766 -8.203 1 94.25 87 ALA A C 1
ATOM 718 O O . ALA A 1 87 ? -21.344 -15.68 -8.25 1 94.25 87 ALA A O 1
ATOM 719 N N . GLU A 1 88 ? -20.5 -17.359 -7.145 1 95.81 88 GLU A N 1
ATOM 720 C CA . GLU A 1 88 ? -20.781 -16.734 -5.852 1 95.81 88 GLU A CA 1
ATOM 721 C C . GLU A 1 88 ? -20.016 -15.43 -5.68 1 95.81 88 GLU A C 1
ATOM 723 O O . GLU A 1 88 ? -20.547 -14.453 -5.156 1 95.81 88 GLU A O 1
ATOM 728 N N . ALA A 1 89 ? -18.766 -15.492 -6.051 1 95.88 89 ALA A N 1
ATOM 729 C CA . ALA A 1 89 ? -17.922 -14.305 -5.961 1 95.88 89 ALA A CA 1
ATOM 730 C C . ALA A 1 89 ? -18.484 -13.156 -6.793 1 95.88 89 ALA A C 1
ATOM 732 O O . ALA A 1 89 ? -18.531 -12.016 -6.336 1 95.88 89 ALA A O 1
ATOM 733 N N . LEU A 1 90 ? -18.953 -13.484 -7.984 1 96.75 90 LEU A N 1
ATOM 734 C CA . LEU A 1 90 ? -19.531 -12.461 -8.852 1 96.75 90 LEU A CA 1
ATOM 735 C C . LEU A 1 90 ? -20.797 -11.883 -8.25 1 96.75 90 LEU A C 1
ATOM 737 O O . LEU A 1 90 ? -21.031 -10.672 -8.328 1 96.75 90 LEU A O 1
ATOM 741 N N . LYS A 1 91 ? -21.547 -12.672 -7.641 1 97.06 91 LYS A N 1
ATOM 742 C CA . LYS A 1 91 ? -22.75 -12.195 -6.969 1 97.06 91 LYS A CA 1
ATOM 743 C C . LYS A 1 91 ? -22.406 -11.273 -5.805 1 97.06 91 LYS A C 1
ATOM 745 O O . LYS A 1 91 ? -23.047 -10.234 -5.617 1 97.06 91 LYS A O 1
ATOM 750 N N . PHE A 1 92 ? -21.422 -11.68 -5.082 1 96.62 92 PHE A N 1
ATOM 751 C CA . PHE A 1 92 ? -20.953 -10.867 -3.973 1 96.62 92 PHE A CA 1
ATOM 752 C C . PHE A 1 92 ? -20.5 -9.492 -4.461 1 96.62 92 PHE A C 1
ATOM 754 O O . PHE A 1 92 ? -20.891 -8.469 -3.887 1 96.62 92 PHE A O 1
ATOM 761 N N . ILE A 1 93 ? -19.703 -9.477 -5.465 1 97.38 93 ILE A N 1
ATOM 762 C CA . ILE A 1 93 ? -19.156 -8.25 -6.031 1 97.38 93 ILE A CA 1
ATOM 763 C C . ILE A 1 93 ? -20.297 -7.359 -6.527 1 97.38 93 ILE A C 1
ATOM 765 O O . ILE A 1 93 ? -20.266 -6.145 -6.316 1 97.38 93 ILE A O 1
ATOM 769 N N . ASP A 1 94 ? -21.297 -7.938 -7.152 1 97.5 94 ASP A N 1
ATOM 770 C CA . ASP A 1 94 ? -22.453 -7.188 -7.637 1 97.5 94 ASP A CA 1
ATOM 771 C C . ASP A 1 94 ? -23.188 -6.516 -6.484 1 97.5 94 ASP A C 1
ATOM 773 O O . ASP A 1 94 ? -23.531 -5.332 -6.57 1 97.5 94 ASP A O 1
ATOM 777 N N . ARG A 1 95 ? -23.422 -7.25 -5.527 1 97.25 95 ARG A N 1
ATOM 778 C CA . ARG A 1 95 ? -24.109 -6.707 -4.363 1 97.25 95 ARG A CA 1
ATOM 779 C C . ARG A 1 95 ? -23.328 -5.555 -3.744 1 97.25 95 ARG A C 1
ATOM 781 O O . ARG A 1 95 ? -23.875 -4.492 -3.471 1 97.25 95 ARG A O 1
ATOM 788 N N . LYS A 1 96 ? -22.016 -5.75 -3.574 1 96.62 96 LYS A N 1
ATOM 789 C CA . LYS A 1 96 ? -21.156 -4.719 -3.004 1 96.62 96 LYS A CA 1
ATOM 790 C C . LYS A 1 96 ? -21.141 -3.471 -3.883 1 96.62 96 LYS A C 1
ATOM 792 O O . LYS A 1 96 ? -21.266 -2.35 -3.383 1 96.62 96 LYS A O 1
ATOM 797 N N . SER A 1 97 ? -21.016 -3.703 -5.121 1 97.88 97 SER A N 1
ATOM 798 C CA . SER A 1 97 ? -20.969 -2.594 -6.07 1 97.88 97 SER A CA 1
ATOM 799 C C . SER A 1 97 ? -22.266 -1.796 -6.059 1 97.88 97 SER A C 1
ATOM 801 O O . SER A 1 97 ? -22.234 -0.565 -6.129 1 97.88 97 SER A O 1
ATOM 803 N N . ASN A 1 98 ? -23.328 -2.506 -5.973 1 98.06 98 ASN A N 1
ATOM 804 C CA . ASN A 1 98 ? -24.625 -1.841 -5.906 1 98.06 98 ASN A CA 1
ATOM 805 C C . ASN A 1 98 ? -24.75 -0.984 -4.652 1 98.06 98 ASN A C 1
ATOM 807 O O . ASN A 1 98 ? -25.234 0.151 -4.715 1 98.06 98 ASN A O 1
ATOM 811 N N . LEU A 1 99 ? -24.344 -1.504 -3.588 1 97.94 99 LEU A N 1
ATOM 812 C CA . LEU A 1 99 ? -24.391 -0.764 -2.332 1 97.94 99 LEU A CA 1
ATOM 813 C C . LEU A 1 99 ? -23.516 0.488 -2.412 1 97.94 99 LEU A C 1
ATOM 815 O O . LEU A 1 99 ? -23.938 1.568 -1.993 1 97.94 99 LEU A O 1
ATOM 819 N N . LEU A 1 100 ? -22.344 0.298 -2.971 1 97.69 100 LEU A N 1
ATOM 820 C CA . LEU A 1 100 ? -21.422 1.42 -3.109 1 97.69 100 LEU A CA 1
ATOM 821 C C . LEU A 1 100 ? -21.984 2.467 -4.07 1 97.69 100 LEU A C 1
ATOM 823 O O . LEU A 1 100 ? -21.828 3.668 -3.844 1 97.69 100 LEU A O 1
ATOM 827 N N . THR A 1 101 ? -22.625 2 -5.109 1 97.88 101 THR A N 1
ATOM 828 C CA . THR A 1 101 ? -23.25 2.91 -6.062 1 97.88 101 THR A CA 1
ATOM 829 C C . THR A 1 101 ? -24.359 3.723 -5.391 1 97.88 101 THR A C 1
ATOM 831 O O . THR A 1 101 ? -24.438 4.938 -5.578 1 97.88 101 THR A O 1
ATOM 834 N N . GLU A 1 102 ? -25.125 3.096 -4.586 1 97.94 102 GLU A N 1
ATOM 835 C CA . GLU A 1 102 ? -26.172 3.791 -3.838 1 97.94 102 GLU A CA 1
ATOM 836 C C . GLU A 1 102 ? -25.562 4.836 -2.898 1 97.94 102 GLU A C 1
ATOM 838 O O . GLU A 1 102 ? -26.094 5.945 -2.783 1 97.94 102 GLU A O 1
ATOM 843 N N . LEU A 1 103 ? -24.516 4.484 -2.281 1 97.69 103 LEU A N 1
ATOM 844 C CA . LEU A 1 103 ? -23.844 5.418 -1.39 1 97.69 103 LEU A CA 1
ATOM 845 C C . LEU A 1 103 ? -23.312 6.621 -2.164 1 97.69 103 LEU A C 1
ATOM 847 O O . LEU A 1 103 ? -23.484 7.766 -1.736 1 97.69 103 LEU A O 1
ATOM 851 N N . SER A 1 104 ? -22.688 6.324 -3.27 1 97.81 104 SER A N 1
ATOM 852 C CA . SER A 1 104 ? -22.172 7.402 -4.102 1 97.81 104 SER A CA 1
ATOM 853 C C . SER A 1 104 ? -23.281 8.352 -4.539 1 97.81 104 SER A C 1
ATOM 855 O O . SER A 1 104 ? -23.109 9.57 -4.492 1 97.81 104 SER A O 1
ATOM 857 N N . ASP A 1 105 ? -24.406 7.832 -4.871 1 97.25 105 ASP A N 1
ATOM 858 C CA . ASP A 1 105 ? -25.547 8.633 -5.273 1 97.25 105 ASP A CA 1
ATOM 859 C C . ASP A 1 105 ? -26.047 9.5 -4.117 1 97.25 105 ASP A C 1
ATOM 861 O O . ASP A 1 105 ? -26.359 10.68 -4.309 1 97.25 105 ASP A O 1
ATOM 865 N N . SER A 1 106 ? -26.109 8.953 -2.992 1 97.69 106 SER A N 1
ATOM 866 C CA . SER A 1 106 ? -26.547 9.688 -1.81 1 97.69 106 SER A CA 1
ATOM 867 C C . SER A 1 106 ? -25.594 10.836 -1.491 1 97.69 106 SER A C 1
ATOM 869 O O . SER A 1 106 ? -26.031 11.945 -1.187 1 97.69 106 SER A O 1
ATOM 871 N N . LEU A 1 107 ? -24.312 10.531 -1.612 1 96.88 107 LEU A N 1
ATOM 872 C CA . LEU A 1 107 ? -23.312 11.555 -1.353 1 96.88 107 LEU A CA 1
ATOM 873 C C . LEU A 1 107 ? -23.391 12.672 -2.393 1 96.88 107 LEU A C 1
ATOM 875 O O . LEU A 1 107 ? -23.219 13.844 -2.062 1 96.88 107 LEU A O 1
ATOM 879 N N . THR A 1 108 ? -23.656 12.297 -3.627 1 96 108 THR A N 1
ATOM 880 C CA . THR A 1 108 ? -23.828 13.273 -4.695 1 96 108 THR A CA 1
ATOM 881 C C . THR A 1 108 ? -25.016 14.18 -4.402 1 96 108 THR A C 1
ATOM 883 O O . THR A 1 108 ? -24.922 15.406 -4.52 1 96 108 THR A O 1
ATOM 886 N N . LYS A 1 109 ? -26.062 13.648 -3.949 1 96.44 109 LYS A N 1
ATOM 887 C CA . LYS A 1 109 ? -27.25 14.414 -3.582 1 96.44 109 LYS A CA 1
ATOM 888 C C . LYS A 1 109 ? -26.969 15.336 -2.402 1 96.44 109 LYS A C 1
ATOM 890 O O . LYS A 1 109 ? -27.375 16.5 -2.408 1 96.44 109 LYS A O 1
ATOM 895 N N . ASP A 1 110 ? -26.25 14.797 -1.476 1 95.81 110 ASP A N 1
ATOM 896 C CA . ASP A 1 110 ? -25.875 15.594 -0.313 1 95.81 110 ASP A CA 1
ATOM 897 C C . ASP A 1 110 ? -25.031 16.797 -0.726 1 95.81 110 ASP A C 1
ATOM 899 O O . ASP A 1 110 ? -25.266 17.922 -0.257 1 95.81 110 ASP A O 1
ATOM 903 N N . SER A 1 111 ? -24.125 16.562 -1.576 1 95.44 111 SER A N 1
ATOM 904 C CA . SER A 1 111 ? -23.266 17.641 -2.033 1 95.44 111 SER A CA 1
ATOM 905 C C . SER A 1 111 ? -24.062 18.703 -2.797 1 95.44 111 SER A C 1
ATOM 907 O O . SER A 1 111 ? -23.844 19.906 -2.617 1 95.44 111 SER A O 1
ATOM 909 N N . MET A 1 112 ? -24.969 18.312 -3.586 1 93.88 112 MET A N 1
ATOM 910 C CA . MET A 1 112 ? -25.828 19.219 -4.344 1 93.88 112 MET A CA 1
ATOM 911 C C . MET A 1 112 ? -26.703 20.047 -3.408 1 93.88 112 MET A C 1
ATOM 913 O O . MET A 1 112 ? -26.875 21.25 -3.615 1 93.88 112 MET A O 1
ATOM 917 N N . ASN A 1 113 ? -27.172 19.422 -2.385 1 95 113 ASN A N 1
ATOM 918 C CA . ASN A 1 113 ? -28 20.125 -1.397 1 95 113 ASN A CA 1
ATOM 919 C C . ASN A 1 113 ? -27.203 21.203 -0.66 1 95 113 ASN A C 1
ATOM 921 O O . ASN A 1 113 ? -27.688 22.312 -0.454 1 95 113 ASN A O 1
ATOM 925 N N . ILE A 1 114 ? -26 20.797 -0.349 1 94.06 114 ILE A N 1
ATOM 926 C CA . ILE A 1 114 ? -25.141 21.75 0.353 1 94.06 114 ILE A CA 1
ATOM 927 C C . ILE A 1 114 ? -24.844 22.922 -0.559 1 94.06 114 ILE A C 1
ATOM 929 O O . ILE A 1 114 ? -24.906 24.078 -0.134 1 94.06 114 ILE A O 1
ATOM 933 N N . LYS A 1 115 ? -24.531 22.703 -1.747 1 91.31 115 LYS A N 1
ATOM 934 C CA . LYS A 1 115 ? -24.219 23.75 -2.717 1 91.31 115 LYS A CA 1
ATOM 935 C C . LYS A 1 115 ? -25.422 24.656 -2.951 1 91.31 115 LYS A C 1
ATOM 937 O O . LYS A 1 115 ? -25.281 25.875 -3.043 1 91.31 115 LYS A O 1
ATOM 942 N N . ALA A 1 116 ? -26.594 24.062 -3.055 1 92.12 116 ALA A N 1
ATOM 943 C CA . ALA A 1 116 ? -27.828 24.844 -3.225 1 92.12 116 ALA A CA 1
ATOM 944 C C . ALA A 1 116 ? -28.047 25.766 -2.037 1 92.12 116 ALA A C 1
ATOM 946 O O . ALA A 1 116 ? -28.453 26.922 -2.211 1 92.12 116 ALA A O 1
ATOM 947 N N . HIS A 1 117 ? -27.781 25.281 -0.913 1 90.56 117 HIS A N 1
ATOM 948 C CA . HIS A 1 117 ? -27.938 26.062 0.303 1 90.56 117 HIS A CA 1
ATOM 949 C C . HIS A 1 117 ? -26.969 27.234 0.327 1 90.56 117 HIS A C 1
ATOM 951 O O . HIS A 1 117 ? -27.344 28.359 0.652 1 90.56 117 HIS A O 1
ATOM 957 N N . ILE A 1 118 ? -25.75 26.953 -0.035 1 89.19 118 ILE A N 1
ATOM 958 C CA . ILE A 1 118 ? -24.719 27.984 -0.089 1 89.19 118 ILE A CA 1
ATOM 959 C C . ILE A 1 118 ? -25.125 29.062 -1.097 1 89.19 118 ILE A C 1
ATOM 961 O O . ILE A 1 118 ? -25.031 30.25 -0.814 1 89.19 118 ILE A O 1
ATOM 965 N N . HIS A 1 119 ? -25.609 28.656 -2.242 1 89.56 119 HIS A N 1
ATOM 966 C CA . HIS A 1 119 ? -26.062 29.578 -3.275 1 89.56 119 HIS A CA 1
ATOM 967 C C . HIS A 1 119 ? -27.203 30.453 -2.771 1 89.56 119 HIS A C 1
ATOM 969 O O . HIS A 1 119 ? -27.219 31.656 -2.998 1 89.56 119 HIS A O 1
ATOM 975 N N . MET A 1 120 ? -28.094 29.828 -2.037 1 88.38 120 MET A N 1
ATOM 976 C CA . MET A 1 120 ? -29.234 30.547 -1.492 1 88.38 120 MET A CA 1
ATOM 977 C C . MET A 1 120 ? -28.797 31.609 -0.483 1 88.38 120 MET A C 1
ATOM 979 O O . MET A 1 120 ? -29.266 32.75 -0.51 1 88.38 120 MET A O 1
ATOM 983 N N . LEU A 1 121 ? -27.844 31.219 0.323 1 84.44 121 LEU A N 1
ATOM 984 C CA . LEU A 1 121 ? -27.344 32.125 1.336 1 84.44 121 LEU A CA 1
ATOM 985 C C . LEU A 1 121 ? -26.625 33.312 0.689 1 84.44 121 LEU A C 1
ATOM 987 O O . LEU A 1 121 ? -26.828 34.469 1.076 1 84.44 121 LEU A O 1
ATOM 991 N N . LEU A 1 122 ? -25.828 33 -0.247 1 84.19 122 LEU A N 1
ATOM 992 C CA . LEU A 1 122 ? -25.078 34.062 -0.94 1 84.19 122 LEU A CA 1
ATOM 993 C C . LEU A 1 122 ? -26.016 35 -1.681 1 84.19 122 LEU A C 1
ATOM 995 O O . LEU A 1 122 ? -25.797 36.219 -1.688 1 84.19 122 LEU A O 1
ATOM 999 N N . GLU A 1 123 ? -27.016 34.469 -2.305 1 85.56 123 GLU A N 1
ATOM 1000 C CA . GLU A 1 123 ? -28.016 35.312 -2.973 1 85.56 123 GLU A CA 1
ATOM 1001 C C . GLU A 1 123 ? -28.75 36.188 -1.974 1 85.56 123 GLU A C 1
ATOM 1003 O O . GLU A 1 123 ? -29.016 37.375 -2.246 1 85.56 123 GLU A O 1
ATOM 1008 N N . GLY A 1 124 ? -29.031 35.656 -0.906 1 81.69 124 GLY A N 1
ATOM 1009 C CA . GLY A 1 124 ? -29.656 36.438 0.151 1 81.69 124 GLY A CA 1
ATOM 1010 C C . GLY A 1 124 ? -28.797 37.594 0.626 1 81.69 124 GLY A C 1
ATOM 1011 O O . GLY A 1 124 ? -29.297 38.719 0.803 1 81.69 124 GLY A O 1
ATOM 1012 N N . LEU A 1 125 ? -27.562 37.344 0.775 1 79.19 125 LEU A N 1
ATOM 1013 C CA . LEU A 1 125 ? -26.625 38.375 1.194 1 79.19 125 LEU A CA 1
ATOM 1014 C C . LEU A 1 125 ? -26.516 39.469 0.134 1 79.19 125 LEU A C 1
ATOM 1016 O O . LEU A 1 125 ? -26.453 40.656 0.462 1 79.19 125 LEU A O 1
ATOM 1020 N N . ARG A 1 126 ? -26.453 39.062 -1.059 1 82.94 126 ARG A N 1
ATOM 1021 C CA . ARG A 1 126 ? -26.406 40 -2.168 1 82.94 126 ARG A CA 1
ATOM 1022 C C . ARG A 1 126 ? -27.641 40.906 -2.199 1 82.94 126 ARG A C 1
ATOM 1024 O O . ARG A 1 126 ? -27.547 42.094 -2.434 1 82.94 126 ARG A O 1
ATOM 1031 N N . GLU A 1 127 ? -28.766 40.375 -1.902 1 83.12 127 GLU A N 1
ATOM 1032 C CA . GLU A 1 127 ? -30.016 41.094 -1.863 1 83.12 127 GLU A CA 1
ATOM 1033 C C . GLU A 1 127 ? -30.031 42.125 -0.724 1 83.12 127 GLU A C 1
ATOM 1035 O O . GLU A 1 127 ? -30.484 43.25 -0.893 1 83.12 127 GLU A O 1
ATOM 1040 N N . LEU A 1 128 ? -29.469 41.688 0.332 1 74.94 128 LEU A N 1
ATOM 1041 C CA . LEU A 1 128 ? -29.406 42.594 1.488 1 74.94 128 LEU A CA 1
ATOM 1042 C C . LEU A 1 128 ? -28.438 43.75 1.246 1 74.94 128 LEU A C 1
ATOM 1044 O O . LEU A 1 128 ? -28.719 44.875 1.606 1 74.94 128 LEU A O 1
ATOM 1048 N N . GLN A 1 129 ? -27.297 43.406 0.668 1 75.94 129 GLN A N 1
ATOM 1049 C CA . GLN A 1 129 ? -26.312 44.438 0.357 1 75.94 129 GLN A CA 1
ATOM 1050 C C . GLN A 1 129 ? -26.828 45.375 -0.727 1 75.94 129 GLN A C 1
ATOM 1052 O O . GLN A 1 129 ? -26.547 46.594 -0.695 1 75.94 129 GLN A O 1
ATOM 1057 N N . GLY A 1 130 ? -27.484 44.938 -1.764 1 70.25 130 GLY A N 1
ATOM 1058 C CA . GLY A 1 130 ? -28.109 45.75 -2.781 1 70.25 130 GLY A CA 1
ATOM 1059 C C . GLY A 1 130 ? -29.203 46.656 -2.23 1 70.25 130 GLY A C 1
ATOM 1060 O O . GLY A 1 130 ? -29.375 47.781 -2.701 1 70.25 130 GLY A O 1
ATOM 1061 N N . LEU A 1 131 ? -29.953 46.219 -1.273 1 63.31 131 LEU A N 1
ATOM 1062 C CA . LEU A 1 131 ? -30.969 47.031 -0.61 1 63.31 131 LEU A CA 1
ATOM 1063 C C . LEU A 1 131 ? -30.328 48.125 0.226 1 63.31 131 LEU A C 1
ATOM 1065 O O . LEU A 1 131 ? -30.891 49.219 0.378 1 63.31 131 LEU A O 1
ATOM 1069 N N . GLN A 1 132 ? -29.203 47.812 0.765 1 59.38 132 GLN A N 1
ATOM 1070 C CA . GLN A 1 132 ? -28.547 48.844 1.582 1 59.38 132 GLN A CA 1
ATOM 1071 C C . GLN A 1 132 ? -27.891 49.906 0.709 1 59.38 132 GLN A C 1
ATOM 1073 O O . GLN A 1 132 ? -27.609 51 1.176 1 59.38 132 GLN A O 1
ATOM 1078 N N . ASN A 1 133 ? -27.641 49.75 -0.458 1 57.41 133 ASN A N 1
ATOM 1079 C CA . ASN A 1 133 ? -27.109 50.781 -1.342 1 57.41 133 ASN A CA 1
ATOM 1080 C C . ASN A 1 133 ? -28.203 51.688 -1.856 1 57.41 133 ASN A C 1
ATOM 1082 O O . ASN A 1 133 ? -28.531 51.688 -3.045 1 57.41 133 ASN A O 1
ATOM 1086 N N . PHE A 1 134 ? -29.328 52.031 -1.099 1 52.31 134 PHE A N 1
ATOM 1087 C CA . PHE A 1 134 ? -30.25 53.094 -1.46 1 52.31 134 PHE A CA 1
ATOM 1088 C C . PHE A 1 134 ? -29.547 54.438 -1.507 1 52.31 134 PHE A C 1
ATOM 1090 O O . PHE A 1 134 ? -28.688 54.719 -0.675 1 52.31 134 PHE A O 1
ATOM 1097 N N . PRO A 1 135 ? -29.641 55.156 -2.639 1 53.22 135 PRO A N 1
ATOM 1098 C CA . PRO A 1 135 ? -29.109 56.531 -2.699 1 53.22 135 PRO A CA 1
ATOM 1099 C C . PRO A 1 135 ? -29.594 57.406 -1.54 1 53.22 135 PRO A C 1
ATOM 1101 O O . PRO A 1 135 ? -30.703 57.188 -1.02 1 53.22 135 PRO A O 1
ATOM 1104 N N . GLU A 1 136 ? -28.797 57.812 -0.593 1 50.5 136 GLU A N 1
ATOM 1105 C CA . GLU A 1 136 ? -29.125 58.875 0.339 1 50.5 136 GLU A CA 1
ATOM 1106 C C . GLU A 1 136 ? -29.953 59.969 -0.34 1 50.5 136 GLU A C 1
ATOM 1108 O O . GLU A 1 136 ? -29.594 60.469 -1.411 1 50.5 136 GLU A O 1
ATOM 1113 N N . THR A 1 137 ? -31.25 59.906 -0.298 1 50.56 137 THR A N 1
ATOM 1114 C CA . THR A 1 137 ? -32.062 61.031 -0.757 1 50.56 137 THR A CA 1
ATOM 1115 C C . THR A 1 137 ? -31.438 62.344 -0.331 1 50.56 137 THR A C 1
ATOM 1117 O O . THR A 1 137 ? -31.078 62.531 0.833 1 50.56 137 THR A O 1
ATOM 1120 N N . PRO A 1 138 ? -30.953 63.188 -1.258 1 50.94 138 PRO A N 1
ATOM 1121 C CA . PRO A 1 138 ? -30.516 64.562 -0.928 1 50.94 138 PRO A CA 1
ATOM 1122 C C . PRO A 1 138 ? -31.562 65.312 -0.143 1 50.94 138 PRO A C 1
ATOM 1124 O O . PRO A 1 138 ? -32.75 65.188 -0.376 1 50.94 138 PRO A O 1
ATOM 1127 N N . HIS A 1 139 ? -31.562 65.438 1.164 1 47.53 139 HIS A N 1
ATOM 1128 C CA . HIS A 1 139 ? -32.344 66.375 1.901 1 47.53 139 HIS A CA 1
ATOM 1129 C C . HIS A 1 139 ? -32.375 67.75 1.188 1 47.53 139 HIS A C 1
ATOM 1131 O O . HIS A 1 139 ? -31.312 68.375 1.035 1 47.53 139 HIS A O 1
ATOM 1137 N N . HIS A 1 140 ? -33.25 68.062 0.166 1 37.03 140 HIS A N 1
ATOM 1138 C CA . HIS A 1 140 ? -33.625 69.438 -0.09 1 37.03 140 HIS A CA 1
ATOM 1139 C C . HIS A 1 140 ? -34.531 70 1.004 1 37.03 140 HIS A C 1
ATOM 1141 O O . HIS A 1 140 ? -35.406 69.25 1.486 1 37.03 140 HIS A O 1
ATOM 1147 N N . MET B 1 1 ? 19.891 32.844 26.453 1 58.62 1 MET B N 1
ATOM 1148 C CA . MET B 1 1 ? 19.266 31.641 26.969 1 58.62 1 MET B CA 1
ATOM 1149 C C . MET B 1 1 ? 18.281 31.062 25.969 1 58.62 1 MET B C 1
ATOM 1151 O O . MET B 1 1 ? 18.328 29.875 25.656 1 58.62 1 MET B O 1
ATOM 1155 N N . TYR B 1 2 ? 17.5 31.922 25.438 1 63.5 2 TYR B N 1
ATOM 1156 C CA . TYR B 1 2 ? 16.469 31.469 24.5 1 63.5 2 TYR B CA 1
ATOM 1157 C C . TYR B 1 2 ? 17.094 30.891 23.234 1 63.5 2 TYR B C 1
ATOM 1159 O O . TYR B 1 2 ? 16.641 29.859 22.734 1 63.5 2 TYR B O 1
ATOM 1167 N N . SER B 1 3 ? 18.094 31.531 22.797 1 69.88 3 SER B N 1
ATOM 1168 C CA . SER B 1 3 ? 18.75 31.109 21.562 1 69.88 3 SER B CA 1
ATOM 1169 C C . SER B 1 3 ? 19.391 29.734 21.719 1 69.88 3 SER B C 1
ATOM 1171 O O . SER B 1 3 ? 19.359 28.922 20.797 1 69.88 3 SER B O 1
ATOM 1173 N N . VAL B 1 4 ? 19.891 29.5 22.922 1 69 4 VAL B N 1
ATOM 1174 C CA . VAL B 1 4 ? 20.547 28.219 23.219 1 69 4 VAL B CA 1
ATOM 1175 C C . VAL B 1 4 ? 19.5 27.109 23.281 1 69 4 VAL B C 1
ATOM 1177 O O . VAL B 1 4 ? 19.734 26.016 22.766 1 69 4 VAL B O 1
ATOM 1180 N N . LEU B 1 5 ? 18.391 27.484 23.844 1 70.94 5 LEU B N 1
ATOM 1181 C CA . LEU B 1 5 ? 17.312 26.516 23.938 1 70.94 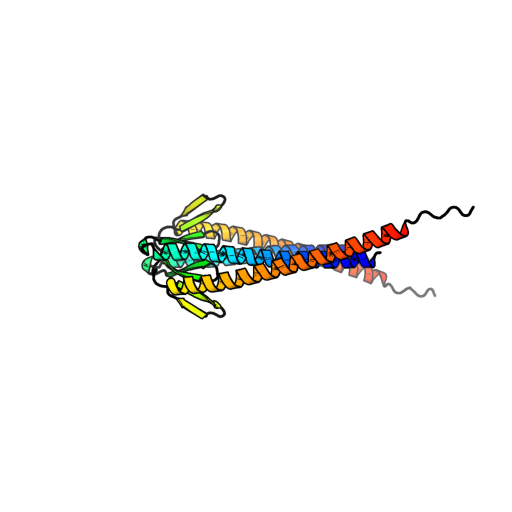5 LEU B CA 1
ATOM 1182 C C . LEU B 1 5 ? 16.797 26.125 22.562 1 70.94 5 LEU B C 1
ATOM 1184 O O . LEU B 1 5 ? 16.562 24.938 22.281 1 70.94 5 LEU B O 1
ATOM 1188 N N . VAL B 1 6 ? 16.75 27.156 21.766 1 73.88 6 VAL B N 1
ATOM 1189 C CA . VAL B 1 6 ? 16.266 26.922 20.406 1 73.88 6 VAL B CA 1
ATOM 1190 C C . VAL B 1 6 ? 17.266 26.062 19.641 1 73.88 6 VAL B C 1
ATOM 1192 O O . VAL B 1 6 ? 16.875 25.125 18.922 1 73.88 6 VAL B O 1
ATOM 1195 N N . LYS B 1 7 ? 18.516 26.344 19.781 1 74.62 7 LYS B N 1
ATOM 1196 C CA . LYS B 1 7 ? 19.562 25.562 19.109 1 74.62 7 LYS B CA 1
ATOM 1197 C C . LYS B 1 7 ? 19.547 24.125 19.594 1 74.62 7 LYS B C 1
ATOM 1199 O O . LYS B 1 7 ? 19.703 23.203 18.797 1 74.62 7 LYS B O 1
ATOM 1204 N N . ASP B 1 8 ? 19.328 24.016 20.859 1 78.81 8 ASP B N 1
ATOM 1205 C CA . ASP B 1 8 ? 19.281 22.672 21.438 1 78.81 8 ASP B CA 1
ATOM 1206 C C . ASP B 1 8 ? 18.109 21.875 20.859 1 78.81 8 ASP B C 1
ATOM 1208 O O . ASP B 1 8 ? 18.266 20.703 20.516 1 78.81 8 ASP B O 1
ATOM 1212 N N . LEU B 1 9 ? 17.078 22.609 20.75 1 84.12 9 LEU B N 1
ATOM 1213 C CA . LEU B 1 9 ? 15.891 21.953 20.219 1 84.12 9 LEU B CA 1
ATOM 1214 C C . LEU B 1 9 ? 16.109 21.531 18.766 1 84.12 9 LEU B C 1
ATOM 1216 O O . LEU B 1 9 ? 15.695 20.438 18.359 1 84.12 9 LEU B O 1
ATOM 1220 N N . THR B 1 10 ? 16.828 22.359 18.031 1 88.81 10 THR B N 1
ATOM 1221 C CA . THR B 1 10 ? 17.125 22.062 16.641 1 88.81 10 THR B CA 1
ATOM 1222 C C . THR B 1 10 ? 18 20.828 16.516 1 88.81 10 THR B C 1
ATOM 1224 O O . THR B 1 10 ? 17.781 19.969 15.664 1 88.81 10 THR B O 1
ATOM 1227 N N . TRP B 1 11 ? 18.922 20.656 17.406 1 89.12 11 TRP B N 1
ATOM 1228 C CA . TRP B 1 11 ? 19.828 19.516 17.391 1 89.12 11 TRP B CA 1
ATOM 1229 C C . TRP B 1 11 ? 19.109 18.234 17.781 1 89.12 11 TRP B C 1
ATOM 1231 O O . TRP B 1 11 ? 19.344 17.188 17.188 1 89.12 11 TRP B O 1
ATOM 1241 N N . ILE B 1 12 ? 18.25 18.422 18.672 1 87.81 12 ILE B N 1
ATOM 1242 C CA . ILE B 1 12 ? 17.469 17.266 19.125 1 87.81 12 ILE B CA 1
ATOM 1243 C C . ILE B 1 12 ? 16.578 16.781 17.984 1 87.81 12 ILE B C 1
ATOM 1245 O O . ILE B 1 12 ? 16.5 15.586 17.719 1 87.81 12 ILE B O 1
ATOM 1249 N N . LEU B 1 13 ? 16 17.766 17.281 1 91.38 13 LEU B N 1
ATOM 1250 C CA . LEU B 1 13 ? 15.148 17.422 16.156 1 91.38 13 LEU B CA 1
ATOM 1251 C C . LEU B 1 13 ? 15.969 16.766 15.039 1 91.38 13 LEU B C 1
ATOM 1253 O O . LEU B 1 13 ? 15.508 15.82 14.398 1 91.38 13 LEU B O 1
ATOM 1257 N N . ARG B 1 14 ? 17.156 17.281 14.906 1 92.88 14 ARG B N 1
ATOM 1258 C CA . ARG B 1 14 ? 18.031 16.703 13.906 1 92.88 14 ARG B CA 1
ATOM 1259 C C . ARG B 1 14 ? 18.406 15.273 14.258 1 92.88 14 ARG B C 1
ATOM 1261 O O . ARG B 1 14 ? 18.391 14.391 13.398 1 92.88 14 ARG B O 1
ATOM 1268 N N . ALA B 1 15 ? 18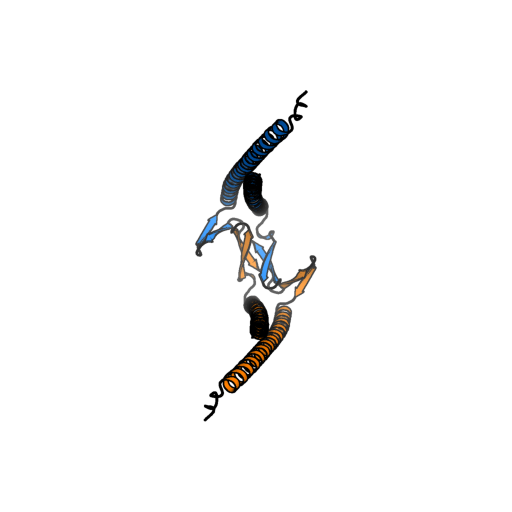.688 15.008 15.469 1 92.75 15 ALA B N 1
ATOM 1269 C CA . ALA B 1 15 ? 19 13.656 15.93 1 92.75 15 ALA B CA 1
ATOM 1270 C C . ALA B 1 15 ? 17.812 12.711 15.711 1 92.75 15 ALA B C 1
ATOM 1272 O O . ALA B 1 15 ? 18 11.57 15.289 1 92.75 15 ALA B O 1
ATOM 1273 N N . GLN B 1 16 ? 16.672 13.266 15.914 1 93.75 16 GLN B N 1
ATOM 1274 C CA . GLN B 1 16 ? 15.469 12.469 15.727 1 93.75 16 GLN B CA 1
ATOM 1275 C C . GLN B 1 16 ? 15.266 12.109 14.258 1 93.75 16 GLN B C 1
ATOM 1277 O O . GLN B 1 16 ? 14.891 10.977 13.93 1 93.75 16 GLN B O 1
ATOM 1282 N N . LYS B 1 17 ? 15.508 13.055 13.445 1 96.25 17 LYS B N 1
ATOM 1283 C CA . LYS B 1 17 ? 15.375 12.812 12.016 1 96.25 17 LYS B CA 1
ATOM 1284 C C . LYS B 1 17 ? 16.344 11.727 11.555 1 96.25 17 LYS B C 1
ATOM 1286 O O . LYS B 1 17 ? 15.984 10.875 10.734 1 96.25 17 LYS B O 1
ATOM 1291 N N . VAL B 1 18 ? 17.516 11.734 12.086 1 96.19 18 VAL B N 1
ATOM 1292 C CA . VAL B 1 18 ? 18.531 10.742 11.742 1 96.19 18 VAL B CA 1
ATOM 1293 C C . VAL B 1 18 ? 18.094 9.359 12.211 1 96.19 18 VAL B C 1
ATOM 1295 O O . VAL B 1 18 ? 18.219 8.375 11.477 1 96.19 18 VAL B O 1
ATOM 1298 N N . LEU B 1 19 ? 17.547 9.305 13.328 1 95.06 19 LEU B N 1
ATOM 1299 C CA . LEU B 1 19 ? 17.062 8.039 13.883 1 95.06 19 LEU B CA 1
ATOM 1300 C C . LEU B 1 19 ? 15.867 7.516 13.086 1 95.06 19 LEU B C 1
ATOM 1302 O O . LEU B 1 19 ? 15.758 6.312 12.852 1 95.06 19 LEU B O 1
ATOM 1306 N N . ASP B 1 20 ? 15.031 8.453 12.672 1 96.94 20 ASP B N 1
ATOM 1307 C CA . ASP B 1 20 ? 13.906 8.062 11.828 1 96.94 20 ASP B CA 1
ATOM 1308 C C . ASP B 1 20 ? 14.391 7.457 10.508 1 96.94 20 ASP B C 1
ATOM 1310 O O . ASP B 1 20 ? 13.828 6.469 10.031 1 96.94 20 ASP B O 1
ATOM 1314 N N . HIS B 1 21 ? 15.359 8.062 10 1 97.25 21 HIS B N 1
ATOM 1315 C CA . HIS B 1 21 ? 15.945 7.547 8.773 1 97.25 21 HIS B CA 1
ATOM 1316 C C . HIS B 1 21 ? 16.531 6.156 8.984 1 97.25 21 HIS B C 1
ATOM 1318 O O . HIS B 1 21 ? 16.328 5.258 8.164 1 97.25 21 HIS B O 1
ATOM 1324 N N . ARG B 1 22 ? 17.219 6.02 10.062 1 96.94 22 ARG B N 1
ATOM 1325 C CA . ARG B 1 22 ? 17.797 4.727 10.398 1 96.94 22 ARG B CA 1
ATOM 1326 C C . ARG B 1 22 ? 16.719 3.654 10.523 1 96.94 22 ARG B C 1
ATOM 1328 O O . ARG B 1 22 ? 16.906 2.533 10.047 1 96.94 22 ARG B O 1
ATOM 1335 N N . ASP B 1 23 ? 15.656 3.959 11.133 1 96.62 23 ASP B N 1
ATOM 1336 C CA . ASP B 1 23 ? 14.555 3.018 11.305 1 96.62 23 ASP B CA 1
ATOM 1337 C C . ASP B 1 23 ? 13.969 2.602 9.961 1 96.62 23 ASP B C 1
ATOM 1339 O O . ASP B 1 23 ? 13.602 1.44 9.766 1 96.62 23 ASP B O 1
ATOM 1343 N N . LYS B 1 24 ? 13.883 3.535 9.07 1 97.94 24 LYS B N 1
ATOM 1344 C CA . LYS B 1 24 ? 13.422 3.207 7.723 1 97.94 24 LYS B CA 1
ATOM 1345 C C . LYS B 1 24 ? 14.359 2.213 7.047 1 97.94 24 LYS B C 1
ATOM 1347 O O . LYS B 1 24 ? 13.914 1.312 6.336 1 97.94 24 LYS B O 1
ATOM 1352 N N . VAL B 1 25 ? 15.594 2.35 7.293 1 97.69 25 VAL B N 1
ATOM 1353 C CA . VAL B 1 25 ? 16.594 1.441 6.738 1 97.69 25 VAL B CA 1
ATOM 1354 C C . VAL B 1 25 ? 16.406 0.046 7.332 1 97.69 25 VAL B C 1
ATOM 1356 O O . VAL B 1 25 ? 16.453 -0.953 6.609 1 97.69 25 VAL B O 1
ATOM 1359 N N . TYR B 1 26 ? 16.125 0 8.578 1 96.5 26 TYR B N 1
ATOM 1360 C CA . TYR B 1 26 ? 15.898 -1.279 9.242 1 96.5 26 TYR B CA 1
ATOM 1361 C C . TYR B 1 26 ? 14.656 -1.965 8.68 1 96.5 26 TYR B C 1
ATOM 1363 O O . TYR B 1 26 ? 14.633 -3.189 8.531 1 96.5 26 TYR B O 1
ATOM 1371 N N . GLU B 1 27 ? 13.727 -1.18 8.398 1 97.38 27 GLU B N 1
ATOM 1372 C CA . GLU B 1 27 ? 12.523 -1.735 7.785 1 97.38 27 GLU B CA 1
ATOM 1373 C C . GLU B 1 27 ? 12.844 -2.375 6.438 1 97.38 27 GLU B C 1
ATOM 1375 O O . GLU B 1 27 ? 12.344 -3.461 6.129 1 97.38 27 GLU B O 1
ATOM 1380 N N . GLN B 1 28 ? 13.641 -1.714 5.684 1 97.19 28 GLN B N 1
ATOM 1381 C CA . GLN B 1 28 ? 14.047 -2.248 4.387 1 97.19 28 GLN B CA 1
ATOM 1382 C C . GLN B 1 28 ? 14.852 -3.533 4.551 1 97.19 28 GLN B C 1
ATOM 1384 O O . GLN B 1 28 ? 14.625 -4.508 3.832 1 97.19 28 GLN B O 1
ATOM 1389 N N . LEU B 1 29 ? 15.703 -3.537 5.48 1 97.62 29 LEU B N 1
ATOM 1390 C CA . LEU B 1 29 ? 16.531 -4.715 5.738 1 97.62 29 LEU B CA 1
ATOM 1391 C C . LEU B 1 29 ? 15.656 -5.91 6.113 1 97.62 29 LEU B C 1
ATOM 1393 O O . LEU B 1 29 ? 15.922 -7.035 5.68 1 97.62 29 LEU B O 1
ATOM 1397 N N . ALA B 1 30 ? 14.68 -5.609 6.867 1 97.44 30 ALA B N 1
ATOM 1398 C CA . ALA B 1 30 ? 13.766 -6.672 7.27 1 97.44 30 ALA B CA 1
ATOM 1399 C C . ALA B 1 30 ? 13.055 -7.27 6.059 1 97.44 30 ALA B C 1
ATOM 1401 O O . ALA B 1 30 ? 12.875 -8.484 5.977 1 97.44 30 ALA B O 1
ATOM 1402 N N . LYS B 1 31 ? 12.703 -6.492 5.164 1 97.38 31 LYS B N 1
ATOM 1403 C CA . LYS B 1 31 ? 12.039 -6.965 3.951 1 97.38 31 LYS B CA 1
ATOM 1404 C C . LYS B 1 31 ? 12.977 -7.828 3.109 1 97.38 31 LYS B C 1
ATOM 1406 O O . LYS B 1 31 ? 12.562 -8.867 2.588 1 97.38 31 LYS B O 1
ATOM 1411 N N . TYR B 1 32 ? 14.156 -7.43 3.055 1 97.44 32 TYR B N 1
ATOM 1412 C CA . TYR B 1 32 ? 15.117 -8.203 2.283 1 97.4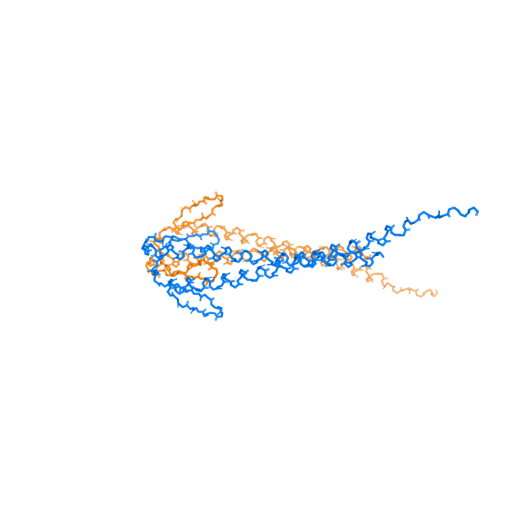4 32 TYR B CA 1
ATOM 1413 C C . TYR B 1 32 ? 15.406 -9.539 2.959 1 97.44 32 TYR B C 1
ATOM 1415 O O . TYR B 1 32 ? 15.633 -10.547 2.283 1 97.44 32 TYR B O 1
ATOM 1423 N N . LEU B 1 33 ? 15.453 -9.539 4.23 1 97.31 33 LEU B N 1
ATOM 1424 C CA . LEU B 1 33 ? 15.648 -10.789 4.957 1 97.31 33 LEU B CA 1
ATOM 1425 C C . LEU B 1 33 ? 14.5 -11.75 4.695 1 97.31 33 LEU B C 1
ATOM 1427 O O . LEU B 1 33 ? 14.719 -12.945 4.477 1 97.31 33 LEU B O 1
ATOM 1431 N N . GLN B 1 34 ? 13.312 -11.258 4.73 1 96.69 34 GLN B N 1
ATOM 1432 C CA . GLN B 1 34 ? 12.148 -12.078 4.426 1 96.69 34 GLN B CA 1
ATOM 1433 C C . GLN B 1 34 ? 12.227 -12.656 3.016 1 96.69 34 GLN B C 1
ATOM 1435 O O . GLN B 1 34 ? 11.953 -13.836 2.803 1 96.69 34 GLN B O 1
ATOM 1440 N N . LEU B 1 35 ? 12.609 -11.797 2.107 1 96.56 35 LEU B N 1
ATOM 1441 C CA . LEU B 1 35 ? 12.742 -12.219 0.717 1 96.56 35 LEU B CA 1
ATOM 1442 C C . LEU B 1 35 ? 13.797 -13.312 0.583 1 96.56 35 LEU B C 1
ATOM 1444 O O . LEU B 1 35 ? 13.586 -14.297 -0.129 1 96.56 35 LEU B O 1
ATOM 1448 N N . ARG B 1 36 ? 14.891 -13.141 1.245 1 96.69 36 ARG B N 1
ATOM 1449 C CA . ARG B 1 36 ? 15.961 -14.141 1.23 1 96.69 36 ARG B CA 1
ATOM 1450 C C . ARG B 1 36 ? 15.438 -15.508 1.678 1 96.69 36 ARG B C 1
ATOM 1452 O O . ARG B 1 36 ? 15.695 -16.516 1.028 1 96.69 36 ARG B O 1
ATOM 1459 N N . ASN B 1 37 ? 14.672 -15.516 2.736 1 95.44 37 ASN B N 1
ATOM 1460 C CA . ASN B 1 37 ? 14.102 -16.75 3.256 1 95.44 37 ASN B CA 1
ATOM 1461 C C . ASN B 1 37 ? 13.172 -17.406 2.244 1 95.44 37 ASN B C 1
ATOM 1463 O O . ASN B 1 37 ? 13.188 -18.641 2.078 1 95.44 37 ASN B O 1
ATOM 1467 N N . VAL B 1 38 ? 12.422 -16.594 1.569 1 91.62 38 VAL B N 1
ATOM 1468 C CA . VAL B 1 38 ? 11.477 -17.094 0.582 1 91.62 38 VAL B CA 1
ATOM 1469 C C . VAL B 1 38 ? 12.234 -17.734 -0.578 1 91.62 38 VAL B C 1
ATOM 1471 O O . VAL B 1 38 ? 11.891 -18.844 -1.021 1 91.62 38 VAL B O 1
ATOM 1474 N N . ILE B 1 39 ? 13.258 -17.109 -1.019 1 92.94 39 ILE B N 1
ATOM 1475 C CA . ILE B 1 39 ? 14.023 -17.594 -2.164 1 92.94 39 ILE B CA 1
ATOM 1476 C C . ILE B 1 39 ? 14.758 -18.875 -1.786 1 92.94 39 ILE B C 1
ATOM 1478 O O . ILE B 1 39 ? 14.852 -19.812 -2.586 1 92.94 39 ILE B O 1
ATOM 1482 N N . GLU B 1 40 ? 15.234 -18.938 -0.63 1 93.06 40 GLU B N 1
ATOM 1483 C CA . GLU B 1 40 ? 15.898 -20.156 -0.156 1 93.06 40 GLU B CA 1
ATOM 1484 C C . GLU B 1 40 ? 14.938 -21.328 -0.11 1 93.06 40 GLU B C 1
ATOM 1486 O O . GLU B 1 40 ? 15.305 -22.453 -0.447 1 93.06 40 GLU B O 1
ATOM 1491 N N . ARG B 1 41 ? 13.719 -21.031 0.239 1 88.88 41 ARG B N 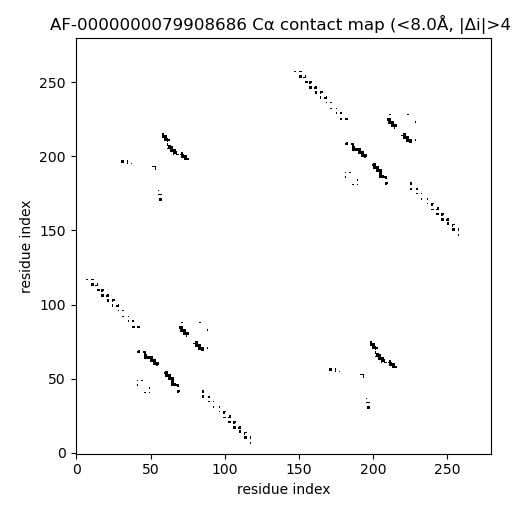1
ATOM 1492 C CA . ARG B 1 41 ? 12.688 -22.078 0.227 1 88.88 41 ARG B CA 1
ATOM 1493 C C . ARG B 1 41 ? 12.391 -22.531 -1.196 1 88.88 41 ARG B C 1
ATOM 1495 O O . ARG B 1 41 ? 12.172 -23.719 -1.44 1 88.88 41 ARG B O 1
ATOM 1502 N N . LEU B 1 42 ? 12.422 -21.547 -2.076 1 87.44 42 LEU B N 1
ATOM 1503 C CA . LEU B 1 42 ? 12.195 -21.859 -3.482 1 87.44 42 LEU B CA 1
ATOM 1504 C C . LEU B 1 42 ? 13.281 -22.797 -4.012 1 87.44 42 LEU B C 1
ATOM 1506 O O . LEU B 1 42 ? 13.016 -23.656 -4.848 1 87.44 42 LEU B O 1
ATOM 1510 N N . GLN B 1 43 ? 14.438 -22.656 -3.529 1 88.06 43 GLN B N 1
ATOM 1511 C CA . GLN B 1 43 ? 15.57 -23.469 -3.967 1 88.06 43 GLN B CA 1
ATOM 1512 C C . GLN B 1 43 ? 15.438 -24.906 -3.486 1 88.06 43 GLN B C 1
ATOM 1514 O O . GLN B 1 43 ? 15.898 -25.844 -4.152 1 88.06 43 GLN B O 1
ATOM 1519 N N . GLU B 1 44 ? 14.805 -25.047 -2.375 1 85.94 44 GLU B N 1
ATOM 1520 C CA . GLU B 1 44 ? 14.75 -26.359 -1.726 1 85.94 44 GLU B CA 1
ATOM 1521 C C . GLU B 1 44 ? 13.516 -27.141 -2.164 1 85.94 44 GLU B C 1
ATOM 1523 O O . GLU B 1 44 ? 13.516 -28.375 -2.137 1 85.94 44 GLU B O 1
ATOM 1528 N N . ALA B 1 45 ? 12.516 -26.391 -2.551 1 76.25 45 ALA B N 1
ATOM 1529 C CA . ALA B 1 45 ? 11.227 -27.047 -2.781 1 76.25 45 ALA B CA 1
ATOM 1530 C C . ALA B 1 45 ? 10.992 -27.297 -4.27 1 76.25 45 ALA B C 1
ATOM 1532 O O . ALA B 1 45 ? 11.586 -26.625 -5.117 1 76.25 45 ALA B O 1
ATOM 1533 N N . LYS B 1 46 ? 10.258 -28.391 -4.508 1 75.38 46 LYS B N 1
ATOM 1534 C CA . LYS B 1 46 ? 9.75 -28.562 -5.867 1 75.38 46 LYS B CA 1
ATOM 1535 C C . LYS B 1 46 ? 8.703 -27.516 -6.203 1 75.38 46 LYS B C 1
ATOM 1537 O O . LYS B 1 46 ? 7.91 -27.109 -5.34 1 75.38 46 LYS B O 1
ATOM 1542 N N . PRO B 1 47 ? 8.844 -26.969 -7.418 1 65.62 47 PRO B N 1
ATOM 1543 C CA . PRO B 1 47 ? 7.887 -25.938 -7.832 1 65.62 47 PRO B CA 1
ATOM 1544 C C . PRO B 1 47 ? 6.441 -26.297 -7.5 1 65.62 47 PRO B C 1
ATOM 1546 O O . PRO B 1 47 ? 5.664 -25.438 -7.082 1 65.62 47 PRO B O 1
ATOM 1549 N N . SER B 1 48 ? 6.105 -27.547 -7.668 1 66.12 48 SER B N 1
ATOM 1550 C CA . SER B 1 48 ? 4.73 -28 -7.48 1 66.12 48 SER B CA 1
ATOM 1551 C C . SER B 1 48 ? 4.328 -27.953 -6.012 1 66.12 48 SER B C 1
ATOM 1553 O O . SER B 1 48 ? 3.143 -28.016 -5.684 1 66.12 48 SER B O 1
ATOM 1555 N N . GLU B 1 49 ? 5.285 -27.656 -5.246 1 67.88 49 GLU B N 1
ATOM 1556 C CA . GLU B 1 49 ? 5.047 -27.719 -3.807 1 67.88 49 GLU B CA 1
ATOM 1557 C C . GLU B 1 49 ? 4.945 -26.328 -3.193 1 67.88 49 GLU B C 1
ATOM 1559 O O . GLU B 1 49 ? 4.672 -26.188 -2 1 67.88 49 GLU B O 1
ATOM 1564 N N . LEU B 1 50 ? 5.082 -25.438 -4.062 1 79.69 50 LEU B N 1
ATOM 1565 C CA . LEU B 1 50 ? 5.086 -24.094 -3.516 1 79.69 50 LEU B CA 1
ATOM 1566 C C . LEU B 1 50 ? 3.783 -23.375 -3.846 1 79.69 50 LEU B C 1
ATOM 1568 O O . LEU B 1 50 ? 3.631 -22.828 -4.941 1 79.69 50 LEU B O 1
ATOM 1572 N N . TYR B 1 51 ? 2.912 -23.406 -2.797 1 82.06 51 TYR B N 1
ATOM 1573 C CA . TYR B 1 51 ? 1.613 -22.75 -2.912 1 82.06 51 TYR B CA 1
ATOM 1574 C C . TYR B 1 51 ? 1.693 -21.297 -2.471 1 82.06 51 TYR B C 1
ATOM 1576 O O . TYR B 1 51 ? 2.352 -20.969 -1.478 1 82.06 51 TYR B O 1
ATOM 1584 N N . MET B 1 52 ? 1.155 -20.469 -3.354 1 84.69 52 MET B N 1
ATOM 1585 C CA . MET B 1 52 ? 1.099 -19.062 -3.02 1 84.69 52 MET B CA 1
ATOM 1586 C C . MET B 1 52 ? -0.281 -18.484 -3.318 1 84.69 52 MET B C 1
ATOM 1588 O O . MET B 1 52 ? -1.005 -19 -4.168 1 84.69 52 MET B O 1
ATOM 1592 N N . GLN B 1 53 ? -0.556 -17.531 -2.52 1 84.75 53 GLN B N 1
ATOM 1593 C CA . GLN B 1 53 ? -1.821 -16.844 -2.775 1 84.75 53 GLN B CA 1
ATOM 1594 C C . GLN B 1 53 ? -1.596 -15.508 -3.482 1 84.75 53 GLN B C 1
ATOM 1596 O O . GLN B 1 53 ? -0.692 -14.758 -3.121 1 84.75 53 GLN B O 1
ATOM 1601 N N . VAL B 1 54 ? -2.369 -15.328 -4.516 1 88.06 54 VAL B N 1
ATOM 1602 C CA . VAL B 1 54 ? -2.326 -14.078 -5.258 1 88.06 54 VAL B CA 1
ATOM 1603 C C . VAL B 1 54 ? -3.525 -13.211 -4.883 1 88.06 54 VAL B C 1
ATOM 1605 O O . VAL B 1 54 ? -4.664 -13.68 -4.883 1 88.06 54 VAL B O 1
ATOM 1608 N N . ASP B 1 55 ? -3.148 -12.016 -4.578 1 90.81 55 ASP B N 1
ATOM 1609 C CA . ASP B 1 55 ? -4.184 -11.031 -4.27 1 90.81 55 ASP B CA 1
ATOM 1610 C C . ASP B 1 55 ? -4.809 -10.469 -5.543 1 90.81 55 ASP B C 1
ATOM 1612 O O . ASP B 1 55 ? -4.129 -9.828 -6.344 1 90.81 55 ASP B O 1
ATOM 1616 N N . LEU B 1 56 ? -6.086 -10.688 -5.699 1 90.31 56 LEU B N 1
ATOM 1617 C CA . LEU B 1 56 ? -6.789 -10.203 -6.879 1 90.31 56 LEU B CA 1
ATOM 1618 C C . LEU B 1 56 ? -7.355 -8.805 -6.645 1 90.31 56 LEU B C 1
ATOM 1620 O O . LEU B 1 56 ? -7.867 -8.172 -7.57 1 90.31 56 LEU B O 1
ATOM 1624 N N . GLY B 1 57 ? -7.273 -8.43 -5.395 1 92 57 GLY B N 1
ATOM 1625 C CA . GLY B 1 57 ? -7.891 -7.172 -5 1 92 57 GLY B CA 1
ATOM 1626 C C . GLY B 1 57 ? -9.164 -7.359 -4.199 1 92 57 GLY B C 1
ATOM 1627 O O . GLY B 1 57 ? -9.773 -8.43 -4.23 1 92 57 GLY B O 1
ATOM 1628 N N . CYS B 1 58 ? -9.453 -6.297 -3.379 1 94.38 58 CYS B N 1
ATOM 1629 C CA . CYS B 1 58 ? -10.695 -6.273 -2.615 1 94.38 58 CYS B CA 1
ATOM 1630 C C . CYS B 1 58 ? -10.766 -7.449 -1.653 1 94.38 58 CYS B C 1
ATOM 1632 O O . CYS B 1 58 ? -11.844 -8 -1.42 1 94.38 58 CYS B O 1
ATOM 1634 N N . ASN B 1 59 ? -9.594 -7.953 -1.222 1 93.06 59 ASN B N 1
ATOM 1635 C CA . ASN B 1 59 ? -9.43 -9.023 -0.242 1 93.06 59 ASN B CA 1
ATOM 1636 C C . ASN B 1 59 ? -9.797 -10.383 -0.832 1 93.06 59 ASN B C 1
ATOM 1638 O O . ASN B 1 59 ? -10.133 -11.312 -0.098 1 93.06 59 ASN B O 1
ATOM 1642 N N . PHE B 1 60 ? -9.805 -10.414 -2.105 1 94.19 60 PHE B N 1
ATOM 1643 C CA . PHE B 1 60 ? -9.992 -11.695 -2.775 1 94.19 60 PHE B CA 1
ATOM 1644 C C . PHE B 1 60 ? -8.656 -12.297 -3.168 1 94.19 60 PHE B C 1
ATOM 1646 O O . PHE B 1 60 ? -7.75 -11.586 -3.617 1 94.19 60 PHE B O 1
ATOM 1653 N N . PHE B 1 61 ? -8.57 -13.672 -3.105 1 92.56 61 PHE B N 1
ATOM 1654 C CA . PHE B 1 61 ? -7.32 -14.383 -3.375 1 92.56 61 PHE B CA 1
ATOM 1655 C C . PHE B 1 61 ? -7.586 -15.648 -4.188 1 92.56 61 PHE B C 1
ATOM 1657 O O . PHE B 1 61 ? -8.68 -16.219 -4.129 1 92.56 61 PHE B O 1
ATOM 1664 N N . VAL B 1 62 ? -6.582 -16.062 -4.914 1 90.88 62 VAL B N 1
ATOM 1665 C CA . VAL B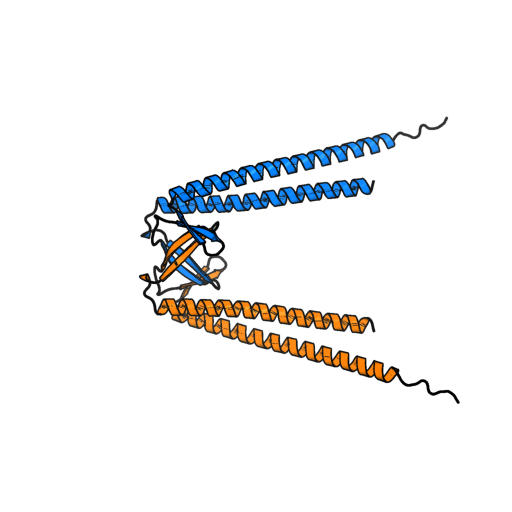 1 62 ? -6.605 -17.359 -5.586 1 90.88 62 VAL B CA 1
ATOM 1666 C C . VAL B 1 62 ? -5.328 -18.141 -5.266 1 90.88 62 VAL B C 1
ATOM 1668 O O . VAL B 1 62 ? -4.27 -17.531 -5.062 1 90.88 62 VAL B O 1
ATOM 1671 N N . ASP B 1 63 ? -5.531 -19.438 -5.188 1 88.06 63 ASP B N 1
ATOM 1672 C CA . ASP B 1 63 ? -4.363 -20.297 -4.992 1 88.06 63 ASP B CA 1
ATOM 1673 C C . ASP B 1 63 ? -3.596 -20.484 -6.301 1 88.06 63 ASP B C 1
ATOM 1675 O O . ASP B 1 63 ? -4.195 -20.719 -7.352 1 88.06 63 ASP B O 1
ATOM 1679 N N . THR B 1 64 ? -2.326 -20.266 -6.125 1 87.81 64 THR B N 1
ATOM 1680 C CA . THR B 1 64 ? -1.458 -20.484 -7.277 1 87.81 64 THR B CA 1
ATOM 1681 C C . THR B 1 64 ? -0.268 -21.375 -6.898 1 87.81 64 THR B C 1
ATOM 1683 O O . THR B 1 64 ? 0.027 -21.547 -5.715 1 87.81 64 THR B O 1
ATOM 1686 N N . VAL B 1 65 ? 0.27 -22.016 -7.91 1 85.56 65 VAL B N 1
ATOM 1687 C CA . VAL B 1 65 ? 1.518 -22.766 -7.75 1 85.56 65 VAL B CA 1
ATOM 1688 C C . VAL B 1 65 ? 2.605 -22.141 -8.625 1 85.56 65 VAL B C 1
ATOM 1690 O O . VAL B 1 65 ? 2.318 -21.609 -9.695 1 85.56 65 VAL B O 1
ATOM 1693 N N . VAL B 1 66 ? 3.797 -22.188 -8.07 1 83.94 66 VAL B N 1
ATOM 1694 C CA . VAL B 1 66 ? 4.926 -21.656 -8.828 1 83.94 66 VAL B CA 1
ATOM 1695 C C . VAL B 1 66 ? 5.129 -22.469 -10.102 1 83.94 66 VAL B C 1
ATOM 1697 O O . VAL B 1 66 ? 5.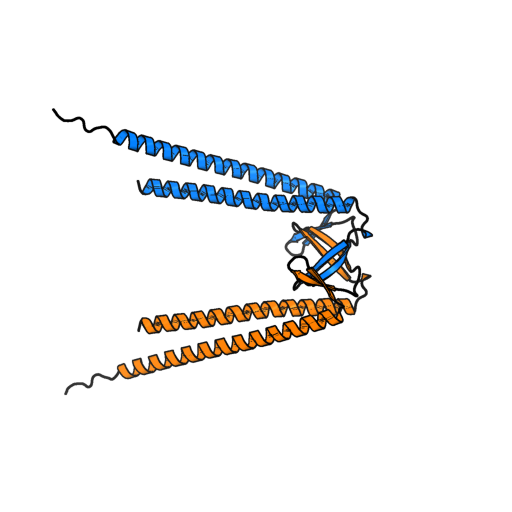184 -23.703 -10.055 1 83.94 66 VAL B O 1
ATOM 1700 N N . SER B 1 67 ? 5.137 -21.766 -11.234 1 82.5 67 SER B N 1
ATOM 1701 C CA . SER B 1 67 ? 5.25 -22.438 -12.516 1 82.5 67 SER B CA 1
ATOM 1702 C C . SER B 1 67 ? 6.695 -22.812 -12.82 1 82.5 67 SER B C 1
ATOM 1704 O O . SER B 1 67 ? 6.957 -23.828 -13.469 1 82.5 67 SER B O 1
ATOM 1706 N N . ASP B 1 68 ? 7.609 -21.938 -12.445 1 80.25 68 ASP B N 1
ATOM 1707 C CA . ASP B 1 68 ? 9.031 -22.141 -12.68 1 80.25 68 ASP B CA 1
ATOM 1708 C C . ASP B 1 68 ? 9.867 -21.609 -11.523 1 80.25 68 ASP B C 1
ATOM 1710 O O . ASP B 1 68 ? 9.914 -20.406 -11.289 1 80.25 68 ASP B O 1
ATOM 1714 N N . THR B 1 69 ? 10.492 -22.594 -10.852 1 79.38 69 THR B N 1
ATOM 1715 C CA . THR B 1 69 ? 11.266 -22.203 -9.672 1 79.38 69 THR B CA 1
ATOM 1716 C C . THR B 1 69 ? 12.695 -21.844 -10.055 1 79.38 69 THR B C 1
ATOM 1718 O O . THR B 1 69 ? 13.516 -21.516 -9.195 1 79.38 69 THR B O 1
ATOM 1721 N N . SER B 1 70 ? 13 -21.906 -11.297 1 83.5 70 SER B N 1
ATOM 1722 C CA . SER B 1 70 ? 14.391 -21.688 -11.664 1 83.5 70 SER B CA 1
ATOM 1723 C C . SER B 1 70 ? 14.68 -20.219 -11.906 1 83.5 70 SER B C 1
ATOM 1725 O O . SER B 1 70 ? 15.844 -19.797 -11.945 1 83.5 70 SER B O 1
ATOM 1727 N N . ARG B 1 71 ? 13.484 -19.516 -12.055 1 87.19 71 ARG B N 1
ATOM 1728 C CA . ARG B 1 71 ? 13.695 -18.109 -12.398 1 87.19 71 ARG B CA 1
ATOM 1729 C C . ARG B 1 71 ? 12.82 -17.203 -11.539 1 87.19 71 ARG B C 1
ATOM 1731 O O . ARG B 1 71 ? 11.727 -17.594 -11.125 1 87.19 71 ARG B O 1
ATOM 1738 N N . ILE B 1 72 ? 13.383 -16.047 -11.219 1 92.06 72 ILE B N 1
ATOM 1739 C CA . ILE B 1 72 ? 12.695 -14.977 -10.508 1 92.06 72 ILE B CA 1
ATOM 1740 C C . ILE B 1 72 ? 12.891 -13.656 -11.242 1 92.06 72 ILE B C 1
ATOM 1742 O O . ILE B 1 72 ? 13.875 -13.477 -11.969 1 92.06 72 ILE B O 1
ATOM 1746 N N . TYR B 1 73 ? 11.914 -12.75 -11.023 1 93.38 73 TYR B N 1
ATOM 1747 C CA . TYR B 1 73 ? 11.938 -11.492 -11.766 1 93.38 73 TYR B CA 1
ATOM 1748 C C . TYR B 1 73 ? 12.07 -10.305 -10.828 1 93.38 73 TYR B C 1
ATOM 1750 O O . TYR B 1 73 ? 11.516 -10.305 -9.727 1 93.38 73 TYR B O 1
ATOM 1758 N N . VAL B 1 74 ? 12.812 -9.359 -11.273 1 94 74 VAL B N 1
ATOM 1759 C CA . VAL B 1 74 ? 12.969 -8.117 -10.531 1 94 74 VAL B CA 1
ATOM 1760 C C . VAL B 1 74 ? 12.469 -6.941 -11.367 1 94 74 VAL B C 1
ATOM 1762 O O . VAL B 1 74 ? 12.859 -6.781 -12.523 1 94 74 VAL B O 1
ATOM 1765 N N . ALA B 1 75 ? 11.539 -6.145 -10.773 1 92.12 75 ALA B N 1
ATOM 1766 C CA . ALA B 1 75 ? 11.047 -4.949 -11.445 1 92.12 75 ALA B CA 1
ATOM 1767 C C . ALA B 1 75 ? 12.039 -3.795 -11.305 1 92.12 75 ALA B C 1
ATOM 1769 O O . ALA B 1 75 ? 12.359 -3.379 -10.195 1 92.12 75 ALA B O 1
ATOM 1770 N N . LEU B 1 76 ? 12.484 -3.287 -12.367 1 87.19 76 LEU B N 1
ATOM 1771 C CA . LEU B 1 76 ? 13.453 -2.195 -12.367 1 87.19 76 LEU B CA 1
ATOM 1772 C C . LEU B 1 76 ? 12.758 -0.853 -12.562 1 87.19 76 LEU B C 1
ATOM 1774 O O . LEU B 1 76 ? 13.398 0.198 -12.5 1 87.19 76 LEU B O 1
ATOM 1778 N N . GLY B 1 77 ? 11.492 -0.928 -12.727 1 83.06 77 GLY B N 1
ATOM 1779 C CA . GLY B 1 77 ? 10.75 0.292 -13.008 1 83.06 77 GLY B CA 1
ATOM 1780 C C . GLY B 1 77 ? 10.57 0.554 -14.492 1 83.06 77 GLY B C 1
ATOM 1781 O O . GLY B 1 77 ? 11.273 -0.03 -15.32 1 83.06 77 GLY B O 1
ATOM 1782 N N . TYR B 1 78 ? 9.547 1.355 -14.922 1 82.25 78 TYR B N 1
ATOM 1783 C CA . TYR B 1 78 ? 9.234 1.821 -16.266 1 82.25 78 TYR B CA 1
ATOM 1784 C C . TYR B 1 78 ? 8.828 0.66 -17.156 1 82.25 78 TYR B C 1
ATOM 1786 O O . TYR B 1 78 ? 9.047 0.701 -18.375 1 82.25 78 TYR B O 1
ATOM 1794 N N . GLY B 1 79 ? 8.547 -0.428 -16.562 1 81.38 79 GLY B N 1
ATOM 1795 C CA . GLY B 1 79 ? 8.016 -1.562 -17.297 1 81.38 79 GLY B CA 1
ATOM 1796 C C . GLY B 1 79 ? 9.07 -2.6 -17.641 1 81.38 79 GLY B C 1
ATOM 1797 O O . GLY B 1 79 ? 8.812 -3.527 -18.406 1 81.38 79 GLY B O 1
ATOM 1798 N N . PHE B 1 80 ? 10.266 -2.324 -17.109 1 86.69 80 PHE B N 1
ATOM 1799 C CA . PHE B 1 80 ? 11.336 -3.275 -17.375 1 86.69 80 PHE B CA 1
ATOM 1800 C C . PHE B 1 80 ? 11.477 -4.273 -16.234 1 86.69 80 PHE B C 1
ATOM 1802 O O . PHE B 1 80 ? 11.391 -3.895 -15.07 1 86.69 80 PHE B O 1
ATOM 1809 N N . PHE B 1 81 ? 11.672 -5.582 -16.672 1 89.19 81 PHE B N 1
ATOM 1810 C CA . PHE B 1 81 ? 11.914 -6.656 -15.711 1 89.19 81 PHE B CA 1
ATOM 1811 C C . PHE B 1 81 ? 13.195 -7.402 -16.047 1 89.19 81 PHE B C 1
ATOM 1813 O O . PHE B 1 81 ? 13.5 -7.637 -17.219 1 89.19 81 PHE B O 1
ATOM 1820 N N . LEU B 1 82 ? 13.945 -7.734 -15.047 1 91.75 82 LEU B N 1
ATOM 1821 C CA . LEU B 1 82 ? 15.141 -8.57 -15.156 1 91.75 82 LEU B CA 1
ATOM 1822 C C . LEU B 1 82 ? 14.867 -9.977 -14.633 1 91.75 82 LEU B C 1
ATOM 1824 O O . LEU B 1 82 ? 14.266 -10.141 -13.57 1 91.75 82 LEU B O 1
ATOM 1828 N N . GLU B 1 83 ? 15.289 -10.906 -15.5 1 93.44 83 GLU B N 1
ATOM 1829 C CA . GLU B 1 83 ? 15.203 -12.297 -15.07 1 93.44 83 GLU B CA 1
ATOM 1830 C C . GLU B 1 83 ? 16.5 -12.75 -14.406 1 93.44 83 GLU B C 1
ATOM 1832 O O . GLU B 1 83 ? 17.594 -12.523 -14.938 1 93.44 83 GLU B O 1
ATOM 1837 N N . LEU B 1 84 ? 16.391 -13.367 -13.25 1 95.12 84 LEU B N 1
ATOM 1838 C CA . LEU B 1 84 ? 17.531 -13.875 -12.508 1 95.12 84 LEU B CA 1
ATOM 1839 C C . LEU B 1 84 ? 17.328 -15.328 -12.094 1 95.12 84 LEU B C 1
ATOM 1841 O O . LEU B 1 84 ? 16.188 -15.773 -11.93 1 95.12 84 LEU B O 1
ATOM 1845 N N . THR B 1 85 ? 18.406 -16.078 -12.023 1 93.56 85 THR B N 1
ATOM 1846 C CA . THR B 1 85 ? 18.359 -17.328 -11.289 1 93.56 85 THR B CA 1
ATOM 1847 C C . THR B 1 85 ? 18.203 -17.078 -9.797 1 93.56 85 THR B C 1
ATOM 1849 O O . THR B 1 85 ? 18.406 -15.961 -9.328 1 93.56 85 THR B O 1
ATOM 1852 N N . LEU B 1 86 ? 17.875 -18.062 -9.062 1 93.31 86 LEU B N 1
ATOM 1853 C CA . LEU B 1 86 ? 17.734 -17.922 -7.617 1 93.31 86 LEU B CA 1
ATOM 1854 C C . LEU B 1 86 ? 19.062 -17.562 -6.969 1 93.31 86 LEU B C 1
ATOM 1856 O O . LEU B 1 86 ? 19.109 -16.781 -6.023 1 93.31 86 LEU B O 1
ATOM 1860 N N . ALA B 1 87 ? 20.125 -18.125 -7.492 1 94.25 87 ALA B N 1
ATOM 1861 C CA . ALA B 1 87 ? 21.469 -17.828 -6.98 1 94.25 87 ALA B CA 1
ATOM 1862 C C . ALA B 1 87 ? 21.828 -16.375 -7.227 1 94.25 87 ALA B C 1
ATOM 1864 O O . ALA B 1 87 ? 22.375 -15.703 -6.344 1 94.25 87 ALA B O 1
ATOM 1865 N N . GLU B 1 88 ? 21.562 -15.914 -8.352 1 95.81 88 GLU B N 1
ATOM 1866 C CA . GLU B 1 88 ? 21.812 -14.516 -8.68 1 95.81 88 GLU B CA 1
ATOM 1867 C C . GLU B 1 88 ? 21 -13.586 -7.793 1 95.81 88 GLU B C 1
ATOM 1869 O O . GLU B 1 88 ? 21.5 -12.547 -7.352 1 95.81 88 GLU B O 1
ATOM 1874 N N . ALA B 1 89 ? 19.75 -13.945 -7.621 1 95.81 89 ALA B N 1
ATOM 1875 C CA . ALA B 1 89 ? 18.875 -13.156 -6.773 1 95.81 89 ALA B CA 1
ATOM 1876 C C . ALA B 1 89 ? 19.406 -13.062 -5.352 1 95.81 89 ALA B C 1
ATOM 1878 O O . ALA B 1 89 ? 19.422 -11.984 -4.75 1 95.81 89 ALA B O 1
ATOM 1879 N N . LEU B 1 90 ? 19.906 -14.18 -4.848 1 96.69 90 LEU B N 1
ATOM 1880 C CA . LEU B 1 90 ? 20.453 -14.188 -3.496 1 96.69 90 LEU B CA 1
ATOM 1881 C C . LEU B 1 90 ? 21.703 -13.312 -3.406 1 96.69 90 LEU B C 1
ATOM 1883 O O . LEU B 1 90 ? 21.891 -12.602 -2.418 1 96.69 90 LEU B O 1
ATOM 1887 N N . LYS B 1 91 ? 22.469 -13.312 -4.387 1 97 91 LYS B N 1
ATOM 1888 C CA . LYS B 1 91 ? 23.641 -12.445 -4.43 1 97 91 LYS B CA 1
ATOM 1889 C C . LYS B 1 91 ? 23.25 -10.977 -4.449 1 97 91 LYS B C 1
ATOM 1891 O O . LYS B 1 91 ? 23.844 -10.156 -3.756 1 97 91 LYS B O 1
ATOM 1896 N N . PHE B 1 92 ? 22.266 -10.719 -5.242 1 96.56 92 PHE B N 1
ATOM 1897 C CA . PHE B 1 92 ? 21.75 -9.359 -5.316 1 96.56 92 PHE B CA 1
ATOM 1898 C C . PHE B 1 92 ? 21.266 -8.891 -3.949 1 96.56 92 PHE B C 1
ATOM 1900 O O . PHE B 1 92 ? 21.609 -7.785 -3.512 1 96.56 92 PHE B O 1
ATOM 1907 N N . ILE B 1 93 ? 20.484 -9.68 -3.318 1 97.38 93 ILE B N 1
ATOM 1908 C CA . ILE B 1 93 ? 19.906 -9.367 -2.018 1 97.38 93 ILE B CA 1
ATOM 1909 C C . ILE B 1 93 ? 21.016 -9.148 -0.995 1 97.38 93 ILE B C 1
ATOM 1911 O O . ILE B 1 93 ? 20.953 -8.219 -0.184 1 97.38 93 ILE B O 1
ATOM 1915 N N . ASP B 1 94 ? 22.047 -9.961 -1.03 1 97.44 94 ASP B N 1
ATOM 1916 C CA . ASP B 1 94 ? 23.188 -9.828 -0.124 1 97.44 94 ASP B CA 1
ATOM 1917 C C . ASP B 1 94 ? 23.875 -8.484 -0.315 1 97.44 94 ASP B C 1
ATOM 1919 O O . ASP B 1 94 ? 24.188 -7.793 0.66 1 97.44 94 ASP B O 1
ATOM 1923 N N . ARG B 1 95 ? 24.125 -8.195 -1.484 1 97.19 95 ARG B N 1
ATOM 1924 C CA . ARG B 1 95 ? 24.766 -6.922 -1.787 1 97.19 95 ARG B CA 1
ATOM 1925 C C . ARG B 1 95 ? 23.938 -5.746 -1.294 1 97.19 95 ARG B C 1
ATOM 1927 O O . ARG B 1 95 ? 24.453 -4.844 -0.632 1 97.19 95 ARG B O 1
ATOM 1934 N N . LYS B 1 96 ? 22.625 -5.785 -1.585 1 96.56 96 LYS B N 1
ATOM 1935 C CA . LYS B 1 96 ? 21.734 -4.723 -1.153 1 96.56 96 LYS B CA 1
ATOM 1936 C C . LYS B 1 96 ? 21.688 -4.621 0.369 1 96.56 96 LYS B C 1
ATOM 1938 O O . LYS B 1 96 ? 21.766 -3.525 0.926 1 96.56 96 LYS B O 1
ATOM 1943 N N . SER B 1 97 ? 21.594 -5.738 0.978 1 97.81 97 SER B N 1
ATOM 1944 C CA . SER B 1 97 ? 21.531 -5.777 2.436 1 97.81 97 SER B CA 1
ATOM 1945 C C . SER B 1 97 ? 22.812 -5.219 3.062 1 97.81 97 SER B C 1
ATOM 1947 O O . SER B 1 97 ? 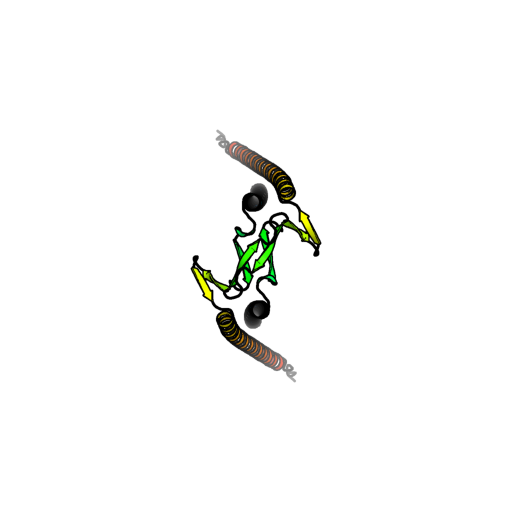22.75 -4.5 4.062 1 97.81 97 SER B O 1
ATOM 1949 N N . ASN B 1 98 ? 23.891 -5.566 2.471 1 98.06 98 ASN B N 1
ATOM 1950 C CA . ASN B 1 98 ? 25.156 -5.055 2.967 1 98.06 98 ASN B CA 1
ATOM 1951 C C . ASN B 1 98 ? 25.234 -3.535 2.844 1 98.06 98 ASN B C 1
ATOM 1953 O O . ASN B 1 98 ? 25.688 -2.855 3.773 1 98.06 98 ASN B O 1
ATOM 1957 N N . LEU B 1 99 ? 24.844 -3.047 1.767 1 97.88 99 LEU B N 1
ATOM 1958 C CA . LEU B 1 99 ? 24.828 -1.604 1.553 1 97.88 99 LEU B CA 1
ATOM 1959 C C . LEU B 1 99 ? 23.922 -0.908 2.561 1 97.88 99 LEU B C 1
ATOM 1961 O O . LEU B 1 99 ? 24.297 0.113 3.141 1 97.88 99 LEU B O 1
ATOM 1965 N N . LEU B 1 100 ? 22.766 -1.502 2.744 1 97.62 100 LEU B N 1
ATOM 1966 C CA . LEU B 1 100 ? 21.812 -0.936 3.691 1 97.62 100 LEU B CA 1
ATOM 1967 C C . LEU B 1 100 ? 22.344 -1.004 5.113 1 97.62 100 LEU B C 1
ATOM 1969 O O . LEU B 1 100 ? 22.156 -0.078 5.906 1 97.62 100 LEU B O 1
ATOM 1973 N N . THR B 1 101 ? 23.031 -2.084 5.414 1 97.81 101 THR B N 1
ATOM 1974 C CA . THR B 1 101 ? 23.641 -2.232 6.73 1 97.81 101 THR B CA 1
ATOM 1975 C C . THR B 1 101 ? 24.703 -1.162 6.953 1 97.81 101 THR B C 1
ATOM 1977 O O . THR B 1 101 ? 24.75 -0.539 8.016 1 97.81 101 THR B O 1
ATOM 1980 N N . GLU B 1 102 ? 25.469 -0.894 5.977 1 97.88 102 GLU B N 1
ATOM 1981 C CA . GLU B 1 102 ? 26.469 0.161 6.059 1 97.88 102 GLU B CA 1
ATOM 1982 C C . GLU B 1 102 ? 25.828 1.525 6.273 1 97.88 102 GLU B C 1
ATOM 1984 O O . GLU B 1 102 ? 26.312 2.332 7.07 1 97.88 102 GLU B O 1
ATOM 1989 N N . LEU B 1 103 ? 24.781 1.746 5.598 1 97.62 103 LEU B N 1
ATOM 1990 C CA . LEU B 1 103 ? 24.062 3.002 5.75 1 97.62 103 LEU B CA 1
ATOM 1991 C C . LEU B 1 103 ? 23.5 3.139 7.164 1 97.62 103 LEU B C 1
ATOM 1993 O O . LEU B 1 103 ? 23.641 4.195 7.785 1 97.62 103 LEU B O 1
ATOM 1997 N N . SER B 1 104 ? 22.922 2.072 7.621 1 97.75 104 SER B N 1
ATOM 1998 C CA . SER B 1 104 ? 22.375 2.086 8.977 1 97.75 104 SER B CA 1
ATOM 1999 C C . SER B 1 104 ? 23.453 2.385 10 1 97.75 104 SER B C 1
ATOM 2001 O O . SER B 1 104 ? 23.25 3.182 10.922 1 97.75 104 SER B O 1
ATOM 2003 N N . ASP B 1 105 ? 24.594 1.843 9.828 1 97.19 105 ASP B N 1
ATOM 2004 C CA . ASP B 1 105 ? 25.734 2.072 10.727 1 97.19 105 ASP B CA 1
ATOM 2005 C C . ASP B 1 105 ? 26.172 3.531 10.68 1 97.19 105 ASP B C 1
ATOM 2007 O O . ASP B 1 105 ? 26.453 4.133 11.719 1 97.19 105 ASP B O 1
ATOM 2011 N N . SER B 1 106 ? 26.25 4.051 9.539 1 97.62 106 SER B N 1
ATOM 2012 C CA . SER B 1 106 ? 26.641 5.449 9.375 1 97.62 106 SER B CA 1
ATOM 2013 C C . SER B 1 106 ? 25.641 6.387 10.055 1 97.62 106 SER B C 1
ATOM 2015 O O . SER B 1 106 ? 26.031 7.336 10.727 1 97.62 106 SER B O 1
ATOM 2017 N N . LEU B 1 107 ? 24.375 6.055 9.875 1 96.88 107 LEU B N 1
ATOM 2018 C CA . LEU B 1 107 ? 23.328 6.867 10.484 1 96.88 107 LEU B CA 1
ATOM 2019 C C . LEU B 1 107 ? 23.391 6.766 12.008 1 96.88 107 LEU B C 1
ATOM 2021 O O . LEU B 1 107 ? 23.172 7.758 12.711 1 96.88 107 LEU B O 1
ATOM 2025 N N . THR B 1 108 ? 23.672 5.586 12.5 1 95.94 108 THR B N 1
ATOM 2026 C CA . THR B 1 108 ? 23.844 5.375 13.938 1 95.94 108 THR B CA 1
ATOM 2027 C C . THR B 1 108 ? 25 6.215 14.477 1 95.94 108 THR B C 1
ATOM 2029 O O . THR B 1 108 ? 24.844 6.891 15.5 1 95.94 108 THR B O 1
ATOM 2032 N N . LYS B 1 109 ? 26.047 6.262 13.797 1 96.38 109 LYS B N 1
ATOM 2033 C CA . LYS B 1 109 ? 27.203 7.062 14.18 1 96.38 109 LYS B CA 1
ATOM 2034 C C . LYS B 1 109 ? 26.875 8.555 14.148 1 96.38 109 LYS B C 1
ATOM 2036 O O . LYS B 1 109 ? 27.234 9.297 15.062 1 96.38 109 LYS B O 1
ATOM 2041 N N . ASP B 1 110 ? 26.156 8.914 13.125 1 95.75 110 ASP B N 1
ATOM 2042 C CA . ASP B 1 110 ? 25.75 10.305 13.008 1 95.75 110 ASP B CA 1
ATOM 2043 C C . ASP B 1 110 ? 24.875 10.719 14.188 1 95.75 110 ASP B C 1
ATOM 2045 O O . ASP B 1 110 ? 25.062 11.797 14.758 1 95.75 110 ASP B O 1
ATOM 2049 N N . SER B 1 111 ? 23.984 9.891 14.523 1 95.44 111 SER B N 1
ATOM 2050 C CA . SER B 1 111 ? 23.094 10.195 15.641 1 95.44 111 SER B CA 1
ATOM 2051 C C . SER B 1 111 ? 23.875 10.289 16.953 1 95.44 111 SER B C 1
ATOM 2053 O O . SER B 1 111 ? 23.609 11.18 17.766 1 95.44 111 SER B O 1
ATOM 2055 N N . MET B 1 112 ? 24.797 9.461 17.172 1 93.88 112 MET B N 1
ATOM 2056 C CA . MET B 1 112 ? 25.625 9.477 18.359 1 93.88 112 MET B CA 1
ATOM 2057 C C . MET B 1 112 ? 26.469 10.75 18.438 1 93.88 112 MET B C 1
ATOM 2059 O O . MET B 1 112 ? 26.594 11.352 19.5 1 93.88 112 MET B O 1
ATOM 2063 N N . ASN B 1 113 ? 26.953 11.156 17.312 1 95 113 ASN B N 1
ATOM 2064 C CA . ASN B 1 113 ? 27.734 12.391 17.25 1 95 113 ASN B CA 1
ATOM 2065 C C . ASN B 1 113 ? 26.891 13.609 17.609 1 95 113 ASN B C 1
ATOM 2067 O O . ASN B 1 113 ? 27.344 14.484 18.344 1 95 113 ASN B O 1
ATOM 2071 N N . ILE B 1 114 ? 25.703 13.562 17.062 1 93.94 114 ILE B N 1
ATOM 2072 C CA . ILE B 1 114 ? 24.797 14.68 17.344 1 93.94 114 ILE B CA 1
ATOM 2073 C C . ILE B 1 114 ? 24.469 14.711 18.844 1 93.94 114 ILE B C 1
ATOM 2075 O O . ILE B 1 114 ? 24.5 15.773 19.469 1 93.94 114 ILE B O 1
ATOM 2079 N N . LYS B 1 115 ? 24.188 13.641 19.406 1 91.25 115 LYS B N 1
ATOM 2080 C CA . LYS B 1 115 ? 23.859 13.539 20.828 1 91.25 115 LYS B CA 1
ATOM 2081 C C . LYS B 1 115 ? 25.031 13.961 21.703 1 91.25 115 LYS B C 1
ATOM 2083 O O . LYS B 1 115 ? 24.844 14.656 22.703 1 91.25 115 LYS B O 1
ATOM 2088 N N . ALA B 1 116 ? 26.219 13.531 21.328 1 92.06 116 ALA B N 1
ATOM 2089 C CA . ALA B 1 116 ? 27.422 13.93 22.062 1 92.06 116 ALA B CA 1
ATOM 2090 C C . ALA B 1 116 ? 27.609 15.438 22.031 1 92.06 116 ALA B C 1
ATOM 2092 O O . ALA B 1 116 ? 27.969 16.047 23.047 1 92.06 116 ALA B O 1
ATOM 2093 N N . HIS B 1 117 ? 27.328 16 20.938 1 90.5 117 HIS B N 1
ATOM 2094 C CA . HIS B 1 117 ? 27.438 17.453 20.797 1 90.5 117 HIS B CA 1
ATOM 2095 C C . HIS B 1 117 ? 26.422 18.172 21.672 1 90.5 117 HIS B C 1
ATOM 2097 O O . HIS B 1 117 ? 26.766 19.156 22.344 1 90.5 117 HIS B O 1
ATOM 2103 N N . ILE B 1 118 ? 25.234 17.672 21.641 1 89.12 118 ILE B N 1
ATOM 2104 C CA . ILE B 1 118 ? 24.172 18.25 22.469 1 89.12 118 ILE B CA 1
ATOM 2105 C C . ILE B 1 118 ? 24.562 18.156 23.938 1 89.12 118 ILE B C 1
ATOM 2107 O O . ILE B 1 118 ? 24.422 19.125 24.688 1 89.12 118 ILE B O 1
ATOM 2111 N N . HIS B 1 119 ? 25.062 17.031 24.359 1 89.44 119 HIS B N 1
ATOM 2112 C CA . HIS B 1 119 ? 25.5 16.828 25.75 1 89.44 119 HIS B CA 1
ATOM 2113 C C . HIS B 1 119 ? 26.625 17.797 26.125 1 89.44 119 HIS B C 1
ATOM 2115 O O . HIS B 1 119 ? 26.594 18.391 27.203 1 89.44 119 HIS B O 1
ATOM 2121 N N . MET B 1 120 ? 27.5 18 25.203 1 88.38 120 MET B N 1
ATOM 2122 C CA . MET B 1 120 ? 28.609 18.922 25.438 1 88.38 120 MET B CA 1
ATOM 2123 C C . MET B 1 120 ? 28.125 20.344 25.609 1 88.38 120 MET B C 1
ATOM 2125 O O . MET B 1 120 ? 28.562 21.062 26.516 1 88.38 120 MET B O 1
ATOM 2129 N N . LEU B 1 121 ? 27.188 20.703 24.766 1 84.44 121 LEU B N 1
ATOM 2130 C CA . LEU B 1 121 ? 26.641 22.047 24.828 1 84.44 121 LEU B CA 1
ATOM 2131 C C . LEU B 1 121 ? 25.875 22.266 26.141 1 84.44 121 LEU B C 1
ATOM 2133 O O . LEU B 1 121 ? 26.031 23.297 26.797 1 84.44 121 LEU B O 1
ATOM 2137 N N . LEU B 1 122 ? 25.125 21.328 26.469 1 84.19 122 LEU B N 1
ATOM 2138 C CA . LEU B 1 122 ? 24.344 21.422 27.703 1 84.19 122 LEU B CA 1
ATOM 2139 C C . LEU B 1 122 ? 25.25 21.469 28.922 1 84.19 122 LEU B C 1
ATOM 2141 O O . LEU B 1 122 ? 24.984 22.219 29.875 1 84.19 122 LEU B O 1
ATOM 2145 N N . GLU B 1 123 ? 26.281 20.688 28.938 1 85.69 123 GLU B N 1
ATOM 2146 C CA . GLU B 1 123 ? 27.25 20.719 30.016 1 85.69 123 GLU B CA 1
ATOM 2147 C C . GLU B 1 123 ? 27.953 22.078 30.078 1 85.69 123 GLU B C 1
ATOM 2149 O O . GLU B 1 123 ? 28.172 22.609 31.172 1 85.69 123 GLU B O 1
ATOM 2154 N N . GLY B 1 124 ? 28.234 22.562 29.016 1 81.75 124 GLY B N 1
ATOM 2155 C CA . GLY B 1 124 ? 28.828 23.891 28.969 1 81.75 124 GLY B CA 1
ATOM 2156 C C . GLY B 1 124 ? 27.906 24.969 29.547 1 81.75 124 GLY B C 1
ATOM 2157 O O . GLY B 1 124 ? 28.359 25.812 30.312 1 81.75 124 GLY B O 1
ATOM 2158 N N . LEU B 1 125 ? 26.672 24.875 29.219 1 79.31 125 LEU B N 1
ATOM 2159 C CA . LEU B 1 125 ? 25.703 25.828 29.75 1 79.31 125 LEU B CA 1
ATOM 2160 C C . LEU B 1 125 ? 25.562 25.688 31.266 1 79.31 125 LEU B C 1
ATOM 2162 O O . LEU B 1 125 ? 25.453 26.688 31.969 1 79.31 125 LEU B O 1
ATOM 2166 N N . ARG B 1 126 ? 25.562 24.5 31.703 1 82.88 126 ARG B N 1
ATOM 2167 C CA . ARG B 1 126 ? 25.484 24.234 33.125 1 82.88 126 ARG B CA 1
ATOM 2168 C C . ARG B 1 126 ? 26.703 24.797 33.875 1 82.88 126 ARG B C 1
ATOM 2170 O O . ARG B 1 126 ? 26.562 25.375 34.938 1 82.88 126 ARG B O 1
ATOM 2177 N N . GLU B 1 127 ? 27.812 24.734 33.312 1 83.19 127 GLU B N 1
ATOM 2178 C CA . GLU B 1 127 ? 29.047 25.281 33.875 1 83.19 127 GLU B CA 1
ATOM 2179 C C . GLU B 1 127 ? 29 26.797 33.938 1 83.19 127 GLU B C 1
ATOM 2181 O O . GLU B 1 127 ? 29.438 27.391 34.938 1 83.19 127 GLU B O 1
ATOM 2186 N N . LEU B 1 128 ? 28.453 27.328 32.938 1 75 128 LEU B N 1
ATOM 2187 C CA . LEU B 1 128 ? 28.344 28.781 32.906 1 75 128 LEU B CA 1
ATOM 2188 C C . LEU B 1 128 ? 27.344 29.297 33.906 1 75 128 LEU B C 1
ATOM 2190 O O . LEU B 1 128 ? 27.578 30.297 34.594 1 75 128 LEU B O 1
ATOM 2194 N N . GLN B 1 129 ? 26.234 28.594 34.031 1 76.12 129 GLN B N 1
ATOM 2195 C CA . GLN B 1 129 ? 25.203 28.969 35 1 76.12 129 GLN B CA 1
ATOM 2196 C C . GLN B 1 129 ? 25.703 28.734 36.438 1 76.12 129 GLN B C 1
ATOM 2198 O O . GLN B 1 129 ? 25.375 29.5 37.344 1 76.12 129 GLN B O 1
ATOM 2203 N N . GLY B 1 130 ? 26.391 27.672 36.719 1 70.69 130 GLY B N 1
ATOM 2204 C CA . GLY B 1 130 ? 27 27.422 38.031 1 70.69 130 GLY B CA 1
ATOM 2205 C C . GLY B 1 130 ? 28.047 28.469 38.406 1 70.69 130 GLY B C 1
ATOM 2206 O O . GLY B 1 130 ? 28.203 28.812 39.562 1 70.69 130 GLY B O 1
ATOM 2207 N N . LEU B 1 131 ? 28.797 28.969 37.469 1 63.47 131 LEU B N 1
ATOM 2208 C CA . LEU B 1 131 ? 29.766 30.031 37.688 1 63.47 131 LEU B CA 1
ATOM 2209 C C . LEU B 1 131 ? 29.078 31.359 38 1 63.47 131 LEU B C 1
ATOM 2211 O O . LEU B 1 131 ? 29.594 32.188 38.75 1 63.47 131 LEU B O 1
ATOM 2215 N N . GLN B 1 132 ? 27.969 31.531 37.375 1 59.06 132 GLN B N 1
ATOM 2216 C CA . GLN B 1 132 ? 27.266 32.781 37.656 1 59.06 132 GLN B CA 1
ATOM 2217 C C . GLN B 1 132 ? 26.578 32.75 39 1 59.06 132 GLN B C 1
ATOM 2219 O O . GLN B 1 132 ? 26.25 33.812 39.562 1 59.06 132 GLN B O 1
ATOM 2224 N N . ASN B 1 133 ? 26.359 31.766 39.625 1 57.38 133 ASN B N 1
ATOM 2225 C CA . ASN B 1 133 ? 25.812 31.703 40.969 1 57.38 133 ASN B CA 1
ATOM 2226 C C . ASN B 1 133 ? 26.891 31.922 42.031 1 57.38 133 ASN B C 1
ATOM 2228 O O . ASN B 1 133 ? 27.234 31 42.781 1 57.38 133 ASN B O 1
ATOM 2232 N N . PHE B 1 134 ? 27.984 32.781 41.844 1 52.06 134 PHE B N 1
ATOM 2233 C CA . PHE B 1 134 ? 28.875 33.219 42.906 1 52.06 134 PHE B CA 1
ATOM 2234 C C . PHE B 1 134 ? 28.109 33.969 44 1 52.06 134 PHE B C 1
ATOM 2236 O O . PHE B 1 134 ? 27.203 34.719 43.688 1 52.06 134 PHE B O 1
ATOM 2243 N N . PRO B 1 135 ? 28.219 33.531 45.281 1 53.06 135 PRO B N 1
ATOM 2244 C CA . PRO B 1 135 ? 27.656 34.312 46.375 1 53.06 135 PRO B CA 1
ATOM 2245 C C . PRO B 1 135 ? 28.062 35.781 46.344 1 53.06 135 PRO B C 1
ATOM 2247 O O . PRO B 1 135 ? 29.156 36.125 45.844 1 53.06 135 PRO B O 1
ATOM 2250 N N . GLU B 1 136 ? 27.219 36.75 46.094 1 50.47 136 GLU B N 1
ATOM 2251 C CA . GLU B 1 136 ? 27.469 38.156 46.344 1 50.47 136 GLU B CA 1
ATOM 2252 C C . GLU B 1 136 ? 28.297 38.344 47.625 1 50.47 136 GLU B C 1
ATOM 2254 O O . GLU B 1 136 ? 27.984 37.781 48.656 1 50.47 136 GLU B O 1
ATOM 2259 N N . THR B 1 137 ? 29.594 38.438 47.531 1 50.22 137 THR B N 1
ATOM 2260 C CA . THR B 1 137 ? 30.375 38.844 48.688 1 50.22 137 THR B CA 1
ATOM 2261 C C . THR B 1 137 ? 29.672 39.906 49.5 1 50.22 137 THR B C 1
ATOM 2263 O O . THR B 1 137 ? 29.188 40.906 48.938 1 50.22 137 THR B O 1
ATOM 2266 N N . PRO B 1 138 ? 29.219 39.656 50.719 1 50.62 138 PRO B N 1
ATOM 2267 C CA . PRO B 1 138 ? 28.703 40.719 51.594 1 50.62 138 PRO B CA 1
ATOM 2268 C C . PRO B 1 138 ? 29.656 41.906 51.688 1 50.62 138 PRO B C 1
ATOM 2270 O O . PRO B 1 138 ? 30.891 41.719 51.656 1 50.62 138 PRO B O 1
ATOM 2273 N N . HIS B 1 139 ? 29.531 43 50.969 1 47.75 139 HIS B N 1
ATOM 2274 C CA . HIS B 1 139 ? 30.203 44.25 51.281 1 47.75 139 HIS B CA 1
ATOM 2275 C C . HIS B 1 139 ? 30.234 44.5 52.781 1 47.75 139 HIS B C 1
ATOM 2277 O O . HIS B 1 139 ? 29.172 44.656 53.406 1 47.75 139 HIS B O 1
ATOM 2283 N N . HIS B 1 140 ? 31.156 43.875 53.625 1 37 140 HIS B N 1
ATOM 2284 C CA . HIS B 1 140 ? 31.5 44.531 54.875 1 37 140 HIS B CA 1
ATOM 2285 C C . HIS B 1 140 ? 32.375 45.75 54.625 1 37 140 HIS B C 1
ATOM 2287 O O . HIS B 1 140 ? 33.25 45.719 53.75 1 37 140 HIS B O 1
#

InterPro domains:
  IPR003994 Ubiquitously expressed transcript protein UXT [PR01502] (32-44)
  IPR003994 Ubiquitously expressed transcript protein UXT [PR01502] (48-61)
  IPR003994 Ubiquitously expressed transcript protein UXT [PR01502] (88-98)
  IPR003994 Ubiquitously expressed transcript protein UXT [PR01502] (108-119)
  IPR003994 Ubiquitously expressed transcript protein UXT [PR01502] (123-136)
  IPR004127 Prefoldin alpha-like [PF02996] (16-129)
  IPR009053 Prefoldin [G3DSA:1.10.287.370] (13-134)

Organism: NCBI:txid391180

pLDDT: mean 86.64, std 12.9, range [37.0, 98.06]

Foldseek 3Di:
DVVLVVVLVVLVVVLVVLVVVLVVLVVVLVVLVVVLVVLVVLVVDDQQPDWDWDDPDPPDIDIDTRPDSQWDWDDPDPPDIDIDGSVVVNVVSVVVSVVSVVSSVVSVVVSVVSVVVSVVSVVVVVVVVVVVPPPPPPPD/DVVLVVVLVVLVVVLVVLVVVLVVLVVVLVVLVVVLVVLVVLVVDDQQPDWDWDDPDPPDIDIDTRPDSQWDWDDPDPPDIDIDGSVVVNVVSVVVSVVSVVSSVVSVVVSVVSVVVSVVSVVVVVVVVVVVPPPPPPPD

Secondary structure (DSSP, 8-state):
-HHHHHHHHHHHHHHHHHHHHHHHHHHHHHHHHHHHHHHHHHHHS-GGG-EEEEEEETTEEEEEEES-TTEEEEEEETTEEEEEEHHHHHHHHHHHHHHHHHHHHHHHHHHHHHHHHHHHHHHHHHHHHHHH--------/-HHHHHHHHHHHHHHHHHHHHHHHHHHHHHHHHHHHHHHHHHHHS-GGG-EEEEEEETTEEEEEEES-TTEEEEEEETTEEEEEEHHHHHHHHHHHHHHHHHHHHHHHHHHHHHHHHHHHHHHHHHHHHHHH--------

Nearest PDB structures (foldseek):
  2zdi-assembly1_C-2  TM=8.938E-01  e=5.147E-07  Pyrococcus horikoshii
  6nr8-assembly1_5  TM=8.949E-01  e=8.120E-07  Homo sapiens
  1fxk-assembly1_C-2  TM=8.871E-01  e=3.404E-06  Methanothermobacter thermautotrophicus
  6nrb-assembly1_5  TM=8.861E-01  e=7.439E-06  Homo sapiens
  6nrd-assembly1_5  TM=8.510E-01  e=6.530E-06  Homo sapiens

Sequence (280 aa):
MYSVLVKDLTWILRAQKVLDHRDKVYEQLAKYLQLRNVIERLQEAKPSELYMQVDLGCNFFVDTVVSDTSRIYVALGYGFFLELTLAEALKFIDRKSNLLTELSDSLTKDSMNIKAHIHMLLEGLRELQGLQNFPETPHHMYSVLVKDLTWILRAQKVLDHRDKVYEQLAKYLQLRNVIERLQEAKPSELYMQVDLGCNFFVDTVVSDTSRIYVALGYGFFLELTLAEALKFIDRKSNLLTELSDSLTKDSMNIKAHIHMLLEGLRELQGLQNFPETPHH

Solvent-accessible surface area (backbone atoms only — not comparable to full-atom values): 15023 Å² total; per-residue (Å²): 108,67,65,56,52,51,51,49,50,51,49,51,51,49,32,47,52,36,50,53,51,32,50,54,44,50,54,51,46,50,52,51,52,52,36,49,54,51,53,54,47,43,71,73,44,56,34,87,68,39,77,42,74,37,78,62,52,98,50,27,32,36,50,22,25,36,69,46,61,64,47,36,33,36,58,76,54,99,86,40,71,44,82,33,42,61,68,54,46,51,52,50,50,49,53,52,44,49,54,47,49,52,48,33,52,51,34,52,52,50,30,52,51,46,51,52,49,52,52,51,50,52,52,51,51,51,53,53,54,57,60,66,64,56,78,78,72,78,85,127,109,67,66,54,51,50,51,50,48,51,49,51,51,50,33,48,52,36,48,52,52,31,51,53,45,50,53,51,46,50,51,50,51,52,36,51,54,52,51,53,47,43,70,73,46,57,34,88,69,40,77,41,74,38,78,62,51,95,50,26,33,36,50,24,26,36,69,46,62,65,45,37,32,36,58,74,54,98,85,41,70,46,81,33,42,60,68,55,46,51,51,51,50,50,52,52,44,51,53,46,49,52,49,35,52,51,34,51,51,50,30,50,52,47,50,52,50,51,52,50,52,52,50,50,51,50,52,52,54,58,60,64,64,58,78,76,74,77,86,122